Protein AF-A0A3E1NMU1-F1 (afdb_monomer_lite)

Organism: NCBI:txid2291814

Sequence (232 aa):
MNIGEMHVTFRELAQQMGMQTVRAILMEDIDICLNAAIIEKARNVIVENVGPVPYNDKVARQNASISPVNALRTLYTAGTVNGGDITGGGTEVDPYKINIDSDGIMLYTGFQVSYNGKTIYDCRIIEAEDLGQTLRDFCNRAAKDAPIVTIFGDESGINVNIYTGRNNTVKPQLVKYLYIKEPAKVKFDEDREEDWVNCDLPPYLHMEIVMRAVQIYLASIGATSNGADKQS

Foldseek 3Di:
DWLVVLLVLLLVVLVVVPNDCSVVDDQVLLLVLLLVLLQVVLVVLVVVLVPPPVDPDPVSNVVVVVVSCQFLVLQKDKDKDFLVQFDWDLAPVTFTKHWDFCPQFDDWDFKWFALPVPDIATEAEDEPVCLVVQCPDPPRHAAQNYKYWYWDDDPGTIMIGIHHHHPDRRRTRMMMIITGGHWDSADDDPVDPPPGDTTSTDPVCSSVSSSSSSVVVVVVVVVVVVVPPPDD

Radius of gyration: 23.37 Å; chains: 1; bounding box: 70×40×60 Å

Structure (mmCIF, N/CA/C/O backbone):
data_AF-A0A3E1NMU1-F1
#
_entry.id   AF-A0A3E1NMU1-F1
#
loop_
_atom_site.group_PDB
_atom_site.id
_atom_site.type_symbol
_atom_site.label_atom_id
_atom_site.label_alt_id
_atom_site.label_comp_id
_atom_site.label_asym_id
_atom_site.label_entity_id
_atom_site.label_seq_id
_atom_site.pdbx_PDB_ins_code
_atom_site.Cartn_x
_atom_site.Cartn_y
_atom_site.Cartn_z
_atom_site.occupancy
_atom_site.B_iso_or_equiv
_atom_site.auth_seq_id
_atom_site.auth_comp_id
_atom_site.auth_asym_id
_atom_site.auth_atom_id
_atom_site.pdbx_PDB_model_num
ATOM 1 N N . MET A 1 1 ? -0.019 0.817 -20.899 1.00 77.69 1 MET A N 1
ATOM 2 C CA . MET A 1 1 ? 1.084 0.187 -21.643 1.00 77.69 1 MET A CA 1
ATOM 3 C C . MET A 1 1 ? 1.357 -1.157 -21.003 1.00 77.69 1 MET A C 1
ATOM 5 O O . MET A 1 1 ? 1.321 -1.212 -19.775 1.00 77.69 1 MET A O 1
ATOM 9 N N . ASN A 1 2 ? 1.566 -2.204 -21.792 1.00 83.00 2 ASN A N 1
ATOM 10 C CA . ASN A 1 2 ? 2.078 -3.478 -21.279 1.00 83.00 2 ASN A CA 1
ATOM 11 C C . ASN A 1 2 ? 3.603 -3.395 -21.063 1.00 83.00 2 ASN A C 1
ATOM 13 O O . ASN A 1 2 ? 4.230 -2.387 -21.403 1.00 83.00 2 ASN A O 1
ATOM 17 N N . ILE A 1 3 ? 4.200 -4.435 -20.480 1.00 81.75 3 ILE A N 1
ATOM 18 C CA . ILE A 1 3 ? 5.641 -4.435 -20.215 1.00 81.75 3 ILE A CA 1
ATOM 19 C C . ILE A 1 3 ? 6.491 -4.380 -21.501 1.00 81.75 3 ILE A C 1
ATOM 21 O O . ILE A 1 3 ? 7.438 -3.596 -21.580 1.00 81.75 3 ILE A O 1
ATOM 25 N N . GLY A 1 4 ? 6.103 -5.094 -22.561 1.00 80.56 4 GLY A N 1
ATOM 26 C CA . GLY A 1 4 ? 6.810 -5.039 -23.848 1.00 80.56 4 GLY A CA 1
ATOM 27 C C . GLY A 1 4 ? 6.853 -3.626 -24.451 1.00 80.56 4 GLY A C 1
ATOM 28 O O . GLY A 1 4 ? 7.904 -3.150 -24.877 1.00 80.56 4 GLY A O 1
ATOM 29 N N . GLU A 1 5 ? 5.735 -2.901 -24.409 1.00 83.25 5 GLU A N 1
ATOM 30 C CA . GLU A 1 5 ? 5.626 -1.502 -24.837 1.00 83.25 5 GLU A CA 1
ATOM 31 C C . GLU A 1 5 ? 6.503 -0.580 -23.983 1.00 83.25 5 GLU A C 1
ATOM 33 O O . GLU A 1 5 ? 7.120 0.344 -24.516 1.00 83.25 5 GLU A O 1
ATOM 38 N N . MET A 1 6 ? 6.603 -0.830 -22.672 1.00 84.44 6 MET A N 1
ATOM 39 C CA . MET A 1 6 ? 7.480 -0.057 -21.786 1.00 84.44 6 MET A CA 1
ATOM 40 C C . MET A 1 6 ? 8.963 -0.279 -22.118 1.00 84.44 6 MET A C 1
ATOM 42 O O . MET A 1 6 ? 9.720 0.690 -22.112 1.00 84.44 6 MET A O 1
ATOM 46 N N . HIS A 1 7 ? 9.373 -1.497 -22.492 1.00 83.81 7 HIS A N 1
ATOM 47 C CA . HIS A 1 7 ? 10.747 -1.792 -22.928 1.00 83.81 7 HIS A CA 1
ATOM 48 C C . HIS A 1 7 ? 11.090 -1.123 -24.261 1.00 83.81 7 HIS A C 1
ATOM 50 O O . HIS A 1 7 ? 12.173 -0.551 -24.414 1.00 83.81 7 HIS A O 1
ATOM 56 N N . VAL A 1 8 ? 10.164 -1.150 -25.225 1.00 85.88 8 VAL A N 1
ATOM 57 C CA . VAL A 1 8 ? 10.339 -0.449 -26.507 1.00 85.88 8 VAL A CA 1
ATOM 58 C C . VAL A 1 8 ? 10.441 1.058 -26.272 1.00 85.88 8 VAL A C 1
ATOM 60 O O . VAL A 1 8 ? 11.404 1.680 -26.719 1.00 85.88 8 VAL A O 1
ATOM 63 N N . THR A 1 9 ? 9.525 1.626 -25.485 1.00 85.12 9 THR A N 1
ATOM 64 C CA . THR A 1 9 ? 9.510 3.061 -25.159 1.00 85.12 9 THR A CA 1
ATOM 65 C C . THR A 1 9 ? 10.776 3.481 -24.406 1.00 85.12 9 THR A C 1
ATOM 67 O O . THR A 1 9 ? 11.341 4.536 -24.689 1.00 85.12 9 THR A O 1
ATOM 70 N N . PHE A 1 10 ? 11.278 2.649 -23.486 1.00 86.25 10 PHE A N 1
ATOM 71 C CA . PHE A 1 10 ? 12.549 2.885 -22.794 1.00 86.25 10 PHE A CA 1
ATOM 72 C C . PHE A 1 10 ? 13.702 3.022 -23.792 1.00 86.25 10 PHE A C 1
ATOM 74 O O . PHE A 1 10 ? 14.485 3.971 -23.721 1.00 86.25 10 PHE A O 1
ATOM 81 N N . ARG A 1 11 ? 13.784 2.100 -24.758 1.00 84.69 11 ARG A N 1
ATOM 82 C CA . ARG A 1 11 ? 14.821 2.116 -25.795 1.00 84.69 11 ARG A CA 1
ATOM 83 C C . ARG A 1 11 ? 14.675 3.327 -26.727 1.00 84.69 11 ARG A C 1
ATOM 85 O O . ARG A 1 11 ? 15.666 3.968 -27.063 1.00 84.69 11 ARG A O 1
ATOM 92 N N . GLU A 1 12 ? 13.464 3.691 -27.126 1.00 85.94 12 GLU A N 1
ATOM 93 C CA . GLU A 1 12 ? 13.240 4.884 -27.954 1.00 85.94 12 GLU A CA 1
ATOM 94 C C . GLU A 1 12 ? 13.662 6.171 -27.231 1.00 85.94 12 GLU A C 1
ATOM 96 O O . GLU A 1 12 ? 14.386 6.995 -27.796 1.00 85.94 12 GLU A O 1
ATOM 101 N N . LEU A 1 13 ? 13.290 6.317 -25.958 1.00 85.19 13 LEU A N 1
ATOM 102 C CA . LEU A 1 13 ? 13.660 7.475 -25.145 1.00 85.19 13 LEU A CA 1
ATOM 103 C C . LEU A 1 13 ? 15.167 7.537 -24.878 1.00 85.19 13 LEU A C 1
ATOM 105 O O . LEU A 1 13 ? 15.764 8.606 -24.996 1.00 85.19 13 LEU A O 1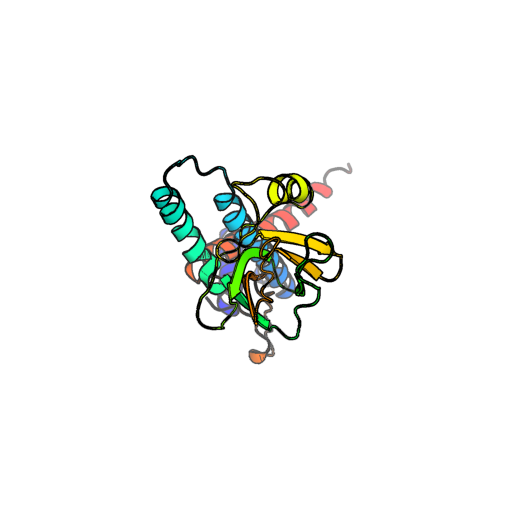
ATOM 109 N N . ALA A 1 14 ? 15.809 6.406 -24.585 1.00 81.75 14 ALA A N 1
ATOM 110 C CA . ALA A 1 14 ? 17.259 6.358 -24.414 1.00 81.75 14 ALA A CA 1
ATOM 111 C C . ALA A 1 14 ? 18.004 6.766 -25.702 1.00 81.75 14 ALA A C 1
ATOM 113 O O . ALA A 1 14 ? 19.003 7.485 -25.630 1.00 81.75 14 ALA A O 1
ATOM 114 N N . GLN A 1 15 ? 17.496 6.387 -26.884 1.00 81.94 15 GLN A N 1
ATOM 115 C CA . GLN A 1 15 ? 18.055 6.832 -28.170 1.00 81.94 15 GLN A CA 1
ATOM 116 C C . GLN A 1 15 ? 17.871 8.338 -28.380 1.00 81.94 15 GLN A C 1
ATOM 118 O O . GLN A 1 15 ? 18.816 9.018 -28.781 1.00 81.94 15 GLN A O 1
ATOM 123 N N . GLN A 1 16 ? 16.688 8.878 -28.071 1.00 81.31 16 GLN A N 1
ATOM 124 C CA . GLN A 1 16 ? 16.426 10.321 -28.153 1.00 81.31 16 GLN A CA 1
ATOM 125 C C . GLN A 1 16 ? 17.317 11.133 -27.202 1.00 81.31 16 GLN A C 1
ATOM 127 O O . GLN A 1 16 ? 17.720 12.245 -27.537 1.00 81.31 16 GLN A O 1
ATOM 132 N N . MET A 1 17 ? 17.673 10.567 -26.047 1.00 77.56 17 MET A N 1
ATOM 133 C CA . MET A 1 17 ? 18.605 11.165 -25.085 1.00 77.56 17 MET A CA 1
ATOM 134 C C . MET A 1 17 ? 20.088 10.962 -25.455 1.00 77.56 17 MET A C 1
ATOM 136 O O . MET A 1 17 ? 20.968 11.329 -24.679 1.00 77.56 17 MET A O 1
ATOM 140 N N . GLY A 1 18 ? 20.385 10.422 -26.643 1.00 69.62 18 GLY A N 1
ATOM 141 C CA . GLY A 1 18 ? 21.738 10.364 -27.203 1.00 69.62 18 GLY A CA 1
ATOM 142 C C . GLY A 1 18 ? 22.563 9.141 -26.801 1.00 69.62 18 GLY A C 1
ATOM 143 O O . GLY A 1 18 ? 23.773 9.120 -27.033 1.00 69.62 18 GLY A O 1
ATOM 144 N N . MET A 1 19 ? 21.947 8.107 -26.223 1.00 77.06 19 MET A N 1
ATOM 145 C CA . MET A 1 19 ? 22.650 6.865 -25.910 1.00 77.06 19 MET A CA 1
ATOM 146 C C . MET A 1 19 ? 22.922 6.060 -27.193 1.00 77.06 19 MET A C 1
ATOM 148 O O . MET A 1 19 ? 22.020 5.809 -27.990 1.00 77.06 19 MET A O 1
ATOM 152 N N . GLN A 1 20 ? 24.176 5.648 -27.412 1.00 60.50 20 GLN A N 1
ATOM 153 C CA . GLN A 1 20 ? 24.599 5.002 -28.667 1.00 60.50 20 GLN A CA 1
ATOM 154 C C . GLN A 1 20 ? 24.384 3.476 -28.684 1.00 60.50 20 GLN A C 1
ATOM 156 O O . GLN A 1 20 ? 24.168 2.898 -29.746 1.00 60.50 20 GLN A O 1
ATOM 161 N N . THR A 1 21 ? 24.393 2.808 -27.525 1.00 71.19 21 THR A N 1
ATOM 162 C CA . THR A 1 21 ? 24.342 1.334 -27.397 1.00 71.19 21 THR A CA 1
ATOM 163 C C . THR A 1 21 ? 23.002 0.812 -26.873 1.00 71.19 21 THR A C 1
ATOM 165 O O . THR A 1 21 ? 22.930 -0.231 -26.232 1.00 71.19 21 THR A O 1
ATOM 168 N N . VAL A 1 22 ? 21.902 1.501 -27.177 1.00 66.75 22 VAL A N 1
ATOM 169 C CA . VAL A 1 22 ? 20.581 1.207 -26.589 1.00 66.75 22 VAL A CA 1
ATOM 170 C C . VAL A 1 22 ? 20.035 -0.178 -26.948 1.00 66.75 22 VAL A C 1
ATOM 172 O O . VAL A 1 22 ? 19.303 -0.788 -26.173 1.00 66.75 22 VAL A O 1
ATOM 175 N N . ARG A 1 23 ? 20.403 -0.708 -28.120 1.00 66.38 23 ARG A N 1
ATOM 176 C CA . ARG A 1 23 ? 20.021 -2.070 -28.536 1.00 66.38 23 ARG A CA 1
ATOM 177 C C . ARG A 1 23 ? 20.796 -3.171 -27.808 1.00 66.38 23 ARG A C 1
ATOM 179 O O . ARG A 1 23 ? 20.373 -4.316 -27.873 1.00 66.38 23 ARG A O 1
ATOM 186 N N . ALA A 1 24 ? 21.908 -2.835 -27.155 1.00 71.44 24 ALA A N 1
ATOM 187 C CA . ALA A 1 24 ? 22.731 -3.779 -26.403 1.00 71.44 24 ALA A CA 1
ATOM 188 C C . ALA A 1 24 ? 22.364 -3.834 -24.910 1.00 71.44 24 ALA A C 1
ATOM 190 O O . ALA A 1 24 ? 22.973 -4.603 -24.174 1.00 71.44 24 ALA A O 1
ATOM 191 N N . ILE A 1 25 ? 21.39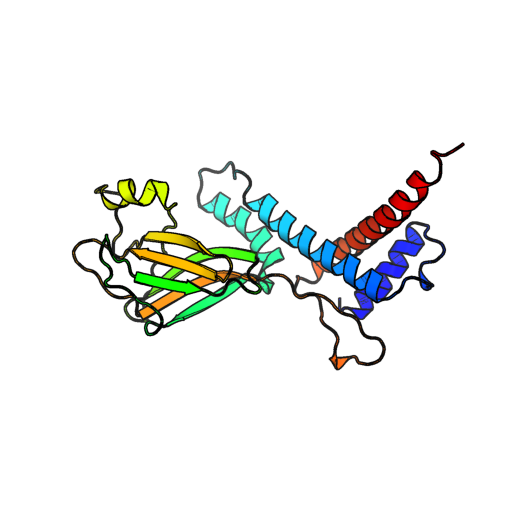7 -3.024 -24.458 1.00 77.00 25 ILE A N 1
ATOM 192 C CA . ILE A 1 25 ? 20.932 -3.046 -23.069 1.00 77.00 25 ILE A CA 1
ATOM 193 C C . ILE A 1 25 ? 20.189 -4.360 -22.827 1.00 77.00 25 ILE A C 1
ATOM 195 O O . ILE A 1 25 ? 19.214 -4.669 -23.529 1.00 77.00 25 ILE A O 1
ATOM 199 N N . LEU A 1 26 ? 20.660 -5.107 -21.828 1.00 82.81 26 LEU A N 1
ATOM 200 C CA . LEU A 1 26 ? 20.040 -6.345 -21.384 1.00 82.81 26 LEU A CA 1
ATOM 201 C C . LEU A 1 26 ? 18.646 -6.045 -20.829 1.00 82.81 26 LEU A C 1
ATOM 203 O O . LEU A 1 26 ? 18.403 -5.012 -20.211 1.00 82.81 26 LEU A O 1
ATOM 207 N N . MET A 1 27 ? 17.701 -6.944 -21.070 1.00 80.88 27 MET A N 1
ATOM 208 C CA . MET A 1 27 ? 16.313 -6.737 -20.649 1.00 80.88 27 MET A CA 1
ATOM 209 C C . MET A 1 27 ? 16.166 -6.718 -19.130 1.00 80.88 27 MET A C 1
ATOM 211 O O . MET A 1 27 ? 15.401 -5.916 -18.607 1.00 80.88 27 MET A O 1
ATOM 215 N N . GLU A 1 28 ? 16.964 -7.531 -18.440 1.00 80.62 28 GLU A N 1
ATOM 216 C CA . GLU A 1 28 ? 17.049 -7.549 -16.979 1.00 80.62 28 GLU A CA 1
ATOM 217 C C . GLU A 1 28 ? 17.485 -6.192 -16.404 1.00 80.62 28 GLU A C 1
ATOM 219 O O . GLU A 1 28 ? 16.943 -5.749 -15.393 1.00 80.62 28 GLU A O 1
ATOM 224 N N . ASP A 1 29 ? 18.388 -5.474 -17.082 1.00 83.06 29 ASP A N 1
ATOM 225 C CA . ASP A 1 29 ? 18.812 -4.135 -16.659 1.00 83.06 29 ASP A CA 1
ATOM 226 C C . ASP A 1 29 ? 17.668 -3.118 -16.792 1.00 83.06 29 ASP A C 1
ATOM 228 O O . ASP A 1 29 ? 17.512 -2.228 -15.949 1.00 83.06 29 ASP A O 1
ATOM 232 N N . ILE A 1 30 ? 16.840 -3.258 -17.835 1.00 83.25 30 ILE A N 1
ATOM 233 C CA . ILE A 1 30 ? 15.645 -2.426 -18.039 1.00 83.25 30 ILE A CA 1
ATOM 234 C C . ILE A 1 30 ? 14.613 -2.723 -16.945 1.00 83.25 30 ILE A C 1
ATOM 236 O O . ILE A 1 30 ? 14.110 -1.781 -16.329 1.00 83.25 30 ILE A O 1
ATOM 240 N N . ASP A 1 31 ? 14.357 -4.000 -16.646 1.00 84.44 31 ASP A N 1
ATOM 241 C CA . ASP A 1 31 ? 13.449 -4.428 -15.574 1.00 84.44 31 ASP A CA 1
ATOM 242 C C . ASP A 1 31 ? 13.879 -3.861 -14.214 1.00 84.44 31 ASP A C 1
ATOM 244 O O . ASP A 1 31 ? 13.054 -3.331 -13.466 1.00 84.44 31 ASP A O 1
ATOM 248 N N . ILE A 1 32 ? 15.175 -3.909 -13.886 1.00 85.94 32 ILE A N 1
ATOM 249 C CA . ILE A 1 32 ? 15.713 -3.341 -12.639 1.00 85.94 32 ILE A CA 1
ATOM 250 C C . ILE A 1 32 ? 15.444 -1.832 -12.567 1.00 85.94 32 ILE A C 1
ATOM 252 O O . ILE A 1 32 ? 14.957 -1.339 -11.543 1.00 85.94 32 ILE A O 1
ATOM 256 N N . CYS A 1 33 ? 15.716 -1.091 -13.647 1.00 85.69 33 CYS A N 1
ATOM 257 C CA . CYS A 1 33 ? 15.495 0.357 -13.683 1.00 85.69 33 CYS A CA 1
ATOM 258 C C . CYS A 1 33 ? 14.008 0.719 -13.595 1.00 85.69 33 CYS A C 1
ATOM 260 O O . CYS A 1 33 ? 13.646 1.670 -12.897 1.00 85.69 33 CYS A O 1
ATOM 262 N N . LEU A 1 34 ? 13.143 -0.040 -14.273 1.00 86.56 34 LEU A N 1
ATOM 263 C CA . LEU A 1 34 ? 11.694 0.133 -14.207 1.00 86.56 34 LEU A CA 1
ATOM 264 C C . LEU A 1 34 ? 11.174 -0.143 -12.796 1.00 86.56 34 LEU A C 1
ATOM 266 O O . LEU A 1 34 ? 10.442 0.681 -12.254 1.00 86.56 34 LEU A O 1
ATOM 270 N N . ASN A 1 35 ? 11.603 -1.235 -12.164 1.00 87.19 35 ASN A N 1
ATOM 271 C CA . ASN A 1 35 ? 11.222 -1.567 -10.792 1.00 87.19 35 ASN A CA 1
ATOM 272 C C . ASN A 1 35 ? 11.646 -0.480 -9.795 1.00 87.19 35 ASN A C 1
ATOM 274 O O . ASN A 1 35 ? 10.846 -0.065 -8.954 1.00 87.19 35 ASN A O 1
ATOM 278 N N . ALA A 1 36 ? 12.866 0.049 -9.928 1.00 85.75 36 ALA A N 1
ATOM 279 C CA . ALA A 1 36 ? 13.329 1.169 -9.113 1.00 85.75 36 ALA A CA 1
ATOM 280 C C . ALA A 1 36 ? 12.471 2.431 -9.327 1.00 85.75 36 ALA A C 1
ATOM 282 O O . ALA A 1 36 ? 12.027 3.047 -8.355 1.00 85.75 36 ALA A O 1
ATOM 283 N N . ALA A 1 37 ? 12.179 2.782 -10.584 1.00 85.50 37 ALA A N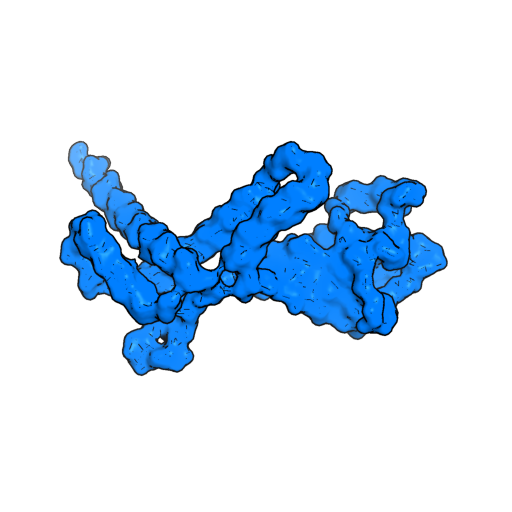 1
ATOM 284 C CA . ALA A 1 37 ? 11.362 3.945 -10.928 1.00 85.50 37 ALA A CA 1
ATOM 285 C C . ALA A 1 37 ? 9.908 3.820 -10.439 1.00 85.50 37 ALA A C 1
ATOM 287 O O . ALA A 1 37 ? 9.327 4.801 -9.972 1.00 85.50 37 ALA A O 1
ATOM 288 N N . ILE A 1 38 ? 9.322 2.622 -10.513 1.00 85.69 38 ILE A N 1
ATOM 289 C CA . ILE A 1 38 ? 7.969 2.323 -10.024 1.00 85.69 38 ILE A CA 1
ATOM 290 C C . ILE A 1 38 ? 7.891 2.543 -8.512 1.00 85.69 38 ILE A C 1
ATOM 292 O O . ILE A 1 38 ? 6.992 3.242 -8.038 1.00 85.69 38 ILE A O 1
ATOM 296 N N . ILE A 1 39 ? 8.849 1.994 -7.757 1.00 85.00 39 ILE A N 1
ATOM 297 C CA . ILE A 1 39 ? 8.900 2.149 -6.297 1.00 85.00 39 ILE A CA 1
ATOM 298 C C . ILE A 1 39 ? 9.118 3.618 -5.923 1.00 85.00 39 ILE A C 1
ATOM 300 O O . ILE A 1 39 ? 8.427 4.134 -5.043 1.00 85.00 39 ILE A O 1
ATOM 304 N N . GLU A 1 40 ? 10.043 4.313 -6.592 1.00 84.38 40 GLU A N 1
ATOM 305 C CA . GLU A 1 40 ? 10.306 5.733 -6.343 1.00 84.38 40 GLU A CA 1
ATOM 306 C C . GLU A 1 40 ? 9.058 6.582 -6.616 1.00 84.38 40 GLU A C 1
ATOM 308 O O . GLU A 1 40 ? 8.672 7.406 -5.785 1.00 84.38 40 GLU A O 1
ATOM 313 N N . LYS A 1 41 ? 8.367 6.343 -7.737 1.00 83.88 41 LYS A N 1
ATOM 314 C CA . LYS A 1 41 ? 7.144 7.075 -8.080 1.00 83.88 41 LYS A CA 1
ATOM 315 C C . LYS A 1 41 ? 6.030 6.813 -7.070 1.00 83.88 41 LYS A C 1
ATOM 317 O O . LYS A 1 41 ? 5.390 7.769 -6.635 1.00 83.88 41 LYS A O 1
ATOM 322 N N . ALA A 1 42 ? 5.830 5.561 -6.654 1.00 80.00 42 ALA A N 1
ATOM 323 C CA . ALA A 1 42 ? 4.857 5.218 -5.619 1.00 80.00 42 ALA A CA 1
ATOM 324 C C . ALA A 1 42 ? 5.177 5.918 -4.284 1.00 80.00 42 ALA A C 1
ATOM 326 O O . ALA A 1 42 ? 4.284 6.496 -3.664 1.00 80.00 42 ALA A O 1
ATOM 327 N N . ARG A 1 43 ? 6.455 5.950 -3.873 1.00 80.88 43 ARG A N 1
ATOM 328 C CA . ARG A 1 43 ? 6.898 6.662 -2.660 1.00 80.88 43 ARG A CA 1
ATOM 329 C C . ARG A 1 43 ? 6.684 8.167 -2.764 1.00 80.88 43 ARG A C 1
ATOM 331 O O . ARG A 1 43 ? 6.177 8.756 -1.816 1.00 80.88 43 ARG A O 1
ATOM 338 N N . ASN A 1 44 ? 7.028 8.778 -3.895 1.00 80.94 44 ASN A N 1
ATOM 339 C CA . ASN A 1 44 ? 6.867 10.218 -4.098 1.00 80.94 44 ASN A CA 1
ATOM 340 C C . ASN A 1 44 ? 5.397 10.624 -4.029 1.00 80.94 44 ASN A C 1
ATOM 342 O O . ASN A 1 44 ? 5.068 11.568 -3.316 1.00 80.94 44 ASN A O 1
ATOM 346 N N . VAL A 1 45 ? 4.507 9.851 -4.666 1.00 77.00 45 VAL A N 1
ATOM 347 C CA . VAL A 1 45 ? 3.065 10.068 -4.524 1.00 77.00 45 VAL A CA 1
ATOM 348 C C . VAL A 1 45 ? 2.668 9.964 -3.052 1.00 77.00 45 VAL A C 1
ATOM 350 O O . VAL A 1 45 ? 1.959 10.830 -2.574 1.00 77.00 45 VAL A O 1
ATOM 353 N N . ILE A 1 46 ? 3.146 8.991 -2.274 1.00 74.19 46 ILE A N 1
ATOM 354 C CA . ILE A 1 46 ? 2.820 8.931 -0.835 1.00 74.19 46 ILE A CA 1
ATOM 355 C C . ILE A 1 46 ? 3.329 10.175 -0.079 1.00 74.19 46 ILE A C 1
ATOM 357 O O . ILE A 1 46 ? 2.562 10.798 0.654 1.00 74.19 46 ILE A O 1
ATOM 361 N N . VAL A 1 47 ? 4.589 10.572 -0.271 1.00 72.94 47 VAL A N 1
ATOM 362 C CA . VAL A 1 47 ? 5.220 11.695 0.451 1.00 72.94 47 VAL A CA 1
ATOM 363 C C . VAL A 1 47 ? 4.549 13.033 0.146 1.00 72.94 47 VAL A C 1
ATOM 365 O O . VAL A 1 47 ? 4.286 13.803 1.070 1.00 72.94 47 VAL A O 1
ATOM 368 N N . GLU A 1 48 ? 4.209 13.292 -1.118 1.00 67.62 48 GLU A N 1
ATOM 369 C CA . GLU A 1 48 ? 3.491 14.506 -1.532 1.00 67.62 48 GLU A CA 1
ATOM 370 C C . GLU A 1 48 ? 2.152 14.676 -0.794 1.00 67.62 48 GLU A C 1
ATOM 372 O O . GLU A 1 48 ? 1.672 15.797 -0.631 1.00 67.62 48 GLU A O 1
ATOM 377 N N . ASN A 1 49 ? 1.579 13.582 -0.283 1.00 59.31 49 ASN A N 1
ATOM 378 C CA . ASN A 1 49 ? 0.285 13.579 0.399 1.00 59.31 49 ASN A CA 1
ATOM 379 C C . ASN A 1 49 ? 0.351 13.558 1.921 1.00 59.31 49 ASN A C 1
ATOM 381 O O . ASN A 1 49 ? -0.616 13.955 2.570 1.00 59.31 49 ASN A O 1
ATOM 385 N N . VAL A 1 50 ? 1.468 13.111 2.494 1.00 58.09 50 VAL A N 1
ATOM 386 C CA . VAL A 1 50 ? 1.721 13.192 3.943 1.00 58.09 50 VAL A CA 1
ATOM 387 C C . VAL A 1 50 ? 2.256 14.580 4.332 1.00 58.09 50 VAL A C 1
ATOM 389 O O . VAL A 1 50 ? 2.304 14.922 5.513 1.00 58.09 50 VAL A O 1
ATOM 392 N N . GLY A 1 51 ? 2.613 15.418 3.350 1.00 56.19 51 GLY A N 1
ATOM 393 C CA . GLY A 1 51 ? 2.954 16.820 3.575 1.00 56.19 51 GLY A CA 1
ATOM 394 C C . GLY A 1 51 ? 1.855 17.573 4.346 1.00 56.19 51 GLY A C 1
ATOM 395 O O . GLY A 1 51 ? 0.673 17.237 4.229 1.00 56.19 51 GLY A O 1
ATOM 396 N N . PRO A 1 52 ? 2.209 18.594 5.151 1.00 51.22 52 PRO A N 1
ATOM 397 C CA . PRO A 1 52 ? 1.247 19.329 5.962 1.00 51.22 52 PRO A CA 1
ATOM 398 C C . PRO A 1 52 ? 0.225 20.010 5.052 1.00 51.22 52 PRO A C 1
ATOM 400 O O . PRO A 1 52 ? 0.503 21.049 4.458 1.00 51.22 52 PRO A O 1
ATOM 403 N N . VAL A 1 53 ? -0.965 19.420 4.929 1.00 54.47 53 VAL A N 1
ATOM 404 C CA . VAL A 1 53 ? -2.075 20.025 4.194 1.00 54.47 53 VAL A CA 1
ATOM 405 C C . VAL A 1 53 ? -2.490 21.277 4.975 1.00 54.47 53 VAL A C 1
ATOM 407 O O . VAL A 1 53 ? -2.995 21.142 6.092 1.00 54.47 53 VAL A O 1
ATOM 410 N N . PRO A 1 54 ? -2.315 22.497 4.436 1.00 52.69 54 PRO A N 1
ATOM 411 C CA . PRO A 1 54 ? -2.534 23.746 5.175 1.00 52.69 54 PRO A CA 1
ATOM 412 C C . PRO A 1 54 ? -4.024 24.068 5.399 1.00 52.69 54 PRO A C 1
ATOM 414 O O . PRO A 1 54 ? -4.384 25.190 5.751 1.00 52.69 54 PRO A O 1
ATOM 417 N N . TYR A 1 55 ? -4.917 23.101 5.179 1.00 53.56 55 TYR A N 1
ATOM 418 C CA . TYR A 1 55 ? -6.356 23.305 5.199 1.00 53.56 55 TYR A CA 1
ATOM 419 C C . TYR A 1 55 ? -6.971 22.746 6.484 1.00 53.56 55 TYR A C 1
ATOM 421 O O . TYR A 1 55 ? -7.069 21.535 6.683 1.00 53.56 55 TYR A O 1
ATOM 429 N N . ASN A 1 56 ? -7.470 23.650 7.332 1.00 53.09 56 ASN A N 1
ATOM 430 C CA . ASN A 1 56 ? -8.292 23.300 8.496 1.00 53.09 56 ASN A CA 1
ATOM 431 C C . ASN A 1 56 ? -9.618 22.624 8.091 1.00 53.09 56 ASN A C 1
ATOM 433 O O . ASN A 1 56 ? -10.188 21.855 8.867 1.00 53.09 56 ASN A O 1
ATOM 437 N N . ASP A 1 57 ? -10.092 22.862 6.865 1.00 54.53 57 ASP A N 1
ATOM 438 C CA . ASP A 1 57 ? -11.340 22.304 6.352 1.00 54.53 57 ASP A CA 1
ATOM 439 C C . ASP A 1 57 ? -11.185 20.823 5.955 1.00 54.53 57 ASP A C 1
ATOM 441 O O . ASP A 1 57 ? -10.278 20.419 5.220 1.00 54.53 57 ASP A O 1
ATOM 445 N N . LYS A 1 58 ? -12.098 19.996 6.468 1.00 56.38 58 LYS A N 1
ATOM 446 C CA . LYS A 1 58 ? -12.179 18.561 6.187 1.00 56.38 58 LYS A CA 1
ATOM 447 C C . LYS A 1 58 ? -12.483 18.301 4.710 1.00 56.38 58 LYS A C 1
ATOM 449 O O . LYS A 1 58 ? -11.919 17.366 4.152 1.00 56.38 58 LYS A O 1
ATOM 454 N N . VAL A 1 59 ? -13.304 19.134 4.067 1.00 54.69 59 VAL A N 1
ATOM 455 C CA . VAL A 1 59 ? -13.673 18.967 2.650 1.00 54.69 59 VAL A CA 1
ATOM 456 C C . VAL A 1 59 ? -12.493 19.298 1.737 1.00 54.69 59 VAL A C 1
ATOM 458 O O . VAL A 1 59 ? -12.217 18.565 0.791 1.00 54.69 59 VAL A O 1
ATOM 461 N N . ALA A 1 60 ? -11.734 20.351 2.052 1.00 54.78 60 ALA A N 1
ATOM 462 C CA . ALA A 1 60 ? -10.534 20.717 1.300 1.00 54.78 60 ALA A CA 1
ATOM 463 C C . ALA A 1 60 ? -9.435 19.644 1.404 1.00 54.78 60 ALA A C 1
ATOM 465 O O . ALA A 1 60 ? -8.829 19.286 0.394 1.00 54.78 60 ALA A O 1
ATOM 466 N N . ARG A 1 61 ? -9.235 19.059 2.595 1.00 59.50 61 ARG A N 1
ATOM 467 C CA . ARG A 1 61 ? -8.348 17.895 2.776 1.00 59.50 61 ARG A CA 1
ATOM 468 C C . ARG A 1 61 ? -8.831 16.668 2.004 1.00 59.50 61 ARG A C 1
ATOM 470 O O . ARG A 1 61 ? -8.030 16.009 1.350 1.00 59.50 61 ARG A O 1
ATOM 477 N N . GLN A 1 62 ? -10.135 16.392 2.029 1.00 56.72 62 GLN A N 1
ATOM 478 C CA . GLN A 1 62 ? -10.723 15.276 1.285 1.00 56.72 62 GLN A CA 1
ATOM 479 C C . GLN A 1 62 ? -10.580 15.454 -0.233 1.00 56.72 62 GLN A C 1
ATOM 481 O O . GLN A 1 62 ? -10.215 14.502 -0.913 1.00 56.72 62 GLN A O 1
ATOM 486 N N . ASN A 1 63 ? -10.756 16.664 -0.767 1.00 51.88 63 ASN A N 1
ATOM 487 C CA . ASN A 1 63 ? -10.554 16.930 -2.193 1.00 51.88 63 ASN A CA 1
ATOM 488 C C . ASN A 1 63 ? -9.077 16.840 -2.611 1.00 51.88 63 ASN A C 1
ATOM 490 O O . ASN A 1 63 ? -8.785 16.290 -3.672 1.00 51.88 63 ASN A O 1
ATOM 494 N N . ALA A 1 64 ? -8.142 17.305 -1.774 1.00 52.38 64 ALA A N 1
ATOM 495 C CA . ALA A 1 64 ? -6.707 17.115 -2.007 1.00 52.38 64 ALA A CA 1
ATOM 496 C C . ALA A 1 64 ? -6.322 15.622 -2.013 1.00 52.38 64 ALA A C 1
ATOM 498 O O . ALA A 1 64 ? -5.501 15.198 -2.822 1.00 52.38 64 ALA A O 1
ATOM 499 N N . SER A 1 65 ? -6.996 14.802 -1.198 1.00 57.03 65 SER A N 1
ATOM 500 C CA . SER A 1 65 ? -6.802 13.347 -1.162 1.00 57.03 65 SER A CA 1
ATOM 501 C C . SER A 1 65 ? -7.404 12.569 -2.346 1.00 57.03 65 SER A C 1
ATOM 503 O O . SER A 1 65 ? -7.226 11.356 -2.406 1.00 57.03 65 SER A O 1
ATOM 505 N N . ILE A 1 66 ? -8.061 13.216 -3.325 1.00 56.16 66 ILE A N 1
ATOM 506 C CA . ILE A 1 66 ? -8.610 12.539 -4.525 1.00 56.16 66 ILE A CA 1
ATOM 507 C C . ILE A 1 66 ? -7.541 12.303 -5.609 1.00 56.16 66 ILE A C 1
ATOM 509 O O . ILE A 1 66 ? -7.546 11.261 -6.264 1.00 56.16 66 ILE A O 1
ATOM 513 N N . SER A 1 67 ? -6.599 13.234 -5.796 1.00 56.25 67 SER A N 1
ATOM 514 C CA . SER A 1 67 ? -5.483 13.080 -6.755 1.00 56.25 67 SER A CA 1
ATOM 515 C C . SER A 1 67 ? -4.620 11.816 -6.501 1.00 56.25 67 SER A C 1
ATOM 517 O O . SER A 1 67 ? -4.362 11.053 -7.435 1.00 56.25 67 SER A O 1
ATOM 519 N N . PRO A 1 68 ? -4.271 11.491 -5.243 1.00 56.75 68 PRO A N 1
ATOM 520 C CA . PRO A 1 68 ? -3.530 10.282 -4.862 1.00 56.75 68 PRO A CA 1
ATOM 521 C C . PRO A 1 68 ? -4.351 9.012 -5.004 1.00 56.75 68 PRO A C 1
ATOM 523 O O . PRO A 1 68 ? -3.820 7.979 -5.404 1.00 56.75 68 PRO A O 1
ATOM 526 N N . VAL A 1 69 ? -5.654 9.090 -4.710 1.00 60.72 69 VAL A N 1
ATOM 527 C CA . VAL A 1 69 ? -6.577 7.971 -4.915 1.00 60.72 69 VAL A CA 1
ATOM 528 C C . VAL A 1 69 ? -6.602 7.587 -6.388 1.00 60.72 69 VAL A C 1
ATOM 530 O O . VAL A 1 69 ? -6.624 6.404 -6.681 1.00 60.72 69 VAL A O 1
ATOM 533 N N . ASN A 1 70 ? -6.499 8.528 -7.327 1.00 61.00 70 ASN A N 1
ATOM 534 C CA . ASN A 1 70 ? -6.410 8.175 -8.746 1.00 61.00 70 ASN A CA 1
ATOM 535 C C . ASN A 1 70 ? -5.078 7.508 -9.127 1.00 61.00 70 ASN A C 1
ATOM 537 O O . ASN A 1 70 ? -5.094 6.578 -9.933 1.00 61.00 70 ASN A O 1
ATOM 541 N N . ALA A 1 71 ? -3.959 7.936 -8.530 1.00 62.50 71 ALA A N 1
ATOM 542 C CA . ALA A 1 71 ? -2.617 7.415 -8.819 1.00 62.50 71 ALA A CA 1
ATOM 543 C C . ALA A 1 71 ? -2.321 6.061 -8.168 1.00 62.50 71 ALA A C 1
ATOM 545 O O . ALA A 1 71 ? -1.635 5.234 -8.762 1.00 62.50 71 ALA A O 1
ATOM 546 N N . LEU A 1 72 ? -2.859 5.821 -6.972 1.00 72.06 72 LEU A N 1
ATOM 547 C CA . LEU A 1 72 ? -2.657 4.593 -6.202 1.00 72.06 72 LEU A CA 1
ATOM 548 C C . LEU A 1 72 ? -3.914 3.718 -6.152 1.00 72.06 72 LEU A C 1
ATOM 550 O O . LEU A 1 72 ? -3.921 2.720 -5.441 1.00 72.06 72 LEU A O 1
ATOM 554 N N . ARG A 1 73 ? -4.975 4.041 -6.908 1.00 70.25 73 ARG A N 1
ATOM 555 C CA . ARG A 1 73 ? -6.254 3.298 -6.912 1.00 70.25 73 ARG A CA 1
ATOM 556 C C . ARG A 1 73 ? -6.077 1.799 -7.112 1.00 70.25 73 ARG A C 1
ATOM 558 O O . ARG A 1 73 ? -6.836 1.020 -6.553 1.00 70.25 73 ARG A O 1
ATOM 565 N N . THR A 1 74 ? -5.135 1.407 -7.957 1.00 74.25 74 THR A N 1
ATOM 566 C CA . THR A 1 74 ? -4.873 0.002 -8.282 1.00 74.25 74 THR A CA 1
ATOM 567 C C . THR A 1 74 ? -4.120 -0.728 -7.170 1.00 74.25 74 THR A C 1
ATOM 569 O O . THR A 1 74 ? -4.220 -1.945 -7.069 1.00 74.25 74 THR A O 1
ATOM 572 N N . LEU A 1 75 ? -3.418 0.014 -6.311 1.00 76.62 75 LEU A N 1
ATOM 573 C CA . LEU A 1 75 ? -2.660 -0.496 -5.168 1.00 76.62 75 LEU A CA 1
ATOM 574 C C . LEU A 1 75 ? -3.426 -0.360 -3.846 1.00 76.62 75 LEU A C 1
ATOM 576 O O . LEU A 1 75 ? -3.082 -1.020 -2.868 1.00 76.62 75 LEU A O 1
ATOM 580 N N . TYR A 1 76 ? -4.454 0.493 -3.808 1.00 77.69 76 TYR A N 1
ATOM 581 C CA . TYR A 1 76 ? -5.310 0.693 -2.648 1.00 77.69 76 TYR A CA 1
ATOM 582 C C . TYR A 1 76 ? -6.287 -0.469 -2.513 1.00 77.69 76 TYR A C 1
ATOM 584 O O . TYR A 1 76 ? -7.261 -0.590 -3.259 1.00 77.69 76 TYR A O 1
ATOM 592 N N . THR A 1 77 ? -6.023 -1.328 -1.539 1.00 77.06 77 THR A N 1
ATOM 593 C CA . THR A 1 77 ? -6.811 -2.529 -1.292 1.00 77.06 77 THR A CA 1
ATOM 594 C C . THR A 1 77 ? -7.163 -2.640 0.189 1.00 77.06 77 THR A C 1
ATOM 596 O O . THR A 1 77 ? -6.718 -1.860 1.037 1.00 77.06 77 THR A O 1
ATOM 599 N N . ALA A 1 78 ? -8.038 -3.587 0.501 1.00 79.19 78 ALA A N 1
ATOM 600 C CA . ALA A 1 78 ? -8.445 -3.864 1.861 1.00 79.19 78 ALA A CA 1
ATOM 601 C C . ALA A 1 78 ? -8.282 -5.345 2.167 1.00 79.19 78 ALA A C 1
ATOM 603 O O . ALA A 1 78 ? -8.745 -6.197 1.410 1.00 79.19 78 ALA A O 1
ATOM 604 N N . GLY A 1 79 ? -7.685 -5.631 3.316 1.00 78.38 79 GLY A N 1
ATOM 605 C CA . GLY A 1 79 ? -7.640 -6.965 3.885 1.00 78.38 79 GLY A CA 1
ATOM 606 C C . GLY A 1 79 ? -8.667 -7.100 5.000 1.00 78.38 79 GLY A C 1
ATOM 607 O O . GLY A 1 79 ? -9.095 -6.115 5.610 1.00 78.38 79 GLY A O 1
ATOM 608 N N . THR A 1 80 ? -9.093 -8.332 5.259 1.00 80.69 80 THR A N 1
ATOM 609 C CA . THR A 1 80 ? -10.051 -8.647 6.321 1.00 80.69 80 THR A CA 1
ATOM 610 C C . THR A 1 80 ? -9.503 -9.754 7.203 1.00 80.69 80 THR A C 1
ATOM 612 O O . THR A 1 80 ? -9.169 -10.824 6.703 1.00 80.69 80 THR A O 1
ATOM 615 N N . VAL A 1 81 ? -9.466 -9.507 8.508 1.00 79.31 81 VAL A N 1
ATOM 616 C CA . VAL A 1 81 ? -9.173 -10.501 9.542 1.00 79.31 81 VAL A CA 1
ATOM 617 C C . VAL A 1 81 ? -10.490 -10.918 10.183 1.00 79.31 81 VAL A C 1
ATOM 619 O O . VAL A 1 81 ? -11.274 -10.070 10.623 1.00 79.31 81 VAL A O 1
ATOM 622 N N . ASN A 1 82 ? -10.747 -12.223 10.226 1.00 79.88 82 ASN A N 1
ATOM 623 C CA . ASN A 1 82 ? -11.957 -12.773 10.827 1.00 79.88 82 ASN A CA 1
ATOM 624 C C . ASN A 1 82 ? -11.786 -12.946 12.340 1.00 79.88 82 ASN A C 1
ATOM 626 O O . ASN A 1 82 ? -10.684 -13.110 12.853 1.00 79.88 82 ASN A O 1
ATOM 630 N N . GLY A 1 83 ? -12.902 -12.980 13.069 1.00 67.69 83 GLY A N 1
ATOM 631 C CA . GLY A 1 83 ? -12.928 -13.057 14.533 1.00 67.69 83 GLY A CA 1
ATOM 632 C C . GLY A 1 83 ? -12.277 -14.300 15.149 1.00 67.69 83 GLY A C 1
ATOM 633 O O . GLY A 1 83 ? -12.073 -14.323 16.364 1.00 67.69 83 GLY A O 1
ATOM 634 N N . GLY A 1 84 ? -11.955 -15.318 14.343 1.00 68.62 84 GLY A N 1
ATOM 635 C CA . GLY A 1 84 ? -11.178 -16.487 14.764 1.00 68.62 84 GLY A CA 1
ATOM 636 C C . GLY A 1 84 ? -9.713 -16.155 15.054 1.00 68.62 84 GLY A C 1
ATOM 637 O O . GLY A 1 84 ? -9.174 -16.642 16.042 1.00 68.62 84 GLY A O 1
ATOM 638 N N . ASP A 1 85 ? -9.126 -15.249 14.273 1.00 73.88 85 ASP A N 1
ATOM 639 C CA . ASP A 1 85 ? -7.707 -14.871 14.360 1.00 73.88 85 ASP A CA 1
ATOM 640 C C . ASP A 1 85 ? -7.471 -13.710 15.342 1.00 73.88 85 ASP A C 1
ATOM 642 O O . ASP A 1 85 ? -6.340 -13.335 15.643 1.00 73.88 85 ASP A O 1
ATOM 646 N N . ILE A 1 86 ? -8.558 -13.142 15.877 1.00 78.25 86 ILE A N 1
ATOM 647 C CA . ILE A 1 86 ? -8.516 -12.107 16.908 1.00 78.25 86 ILE A CA 1
ATOM 648 C C . ILE A 1 86 ? -8.345 -12.782 18.266 1.00 78.25 86 ILE A C 1
ATOM 650 O O . ILE A 1 86 ? -9.256 -13.453 18.769 1.00 78.25 86 ILE A O 1
ATOM 654 N N . THR A 1 87 ? -7.190 -12.567 18.880 1.00 75.56 87 THR A N 1
ATOM 655 C CA . THR A 1 87 ? -6.842 -13.102 20.202 1.00 75.56 87 THR A CA 1
ATOM 656 C C . THR A 1 87 ? -6.953 -12.014 21.277 1.00 75.56 87 THR A C 1
ATOM 658 O O . THR A 1 87 ? -7.157 -10.847 20.954 1.00 75.56 87 THR A O 1
ATOM 661 N N . GLY A 1 88 ? -6.887 -12.376 22.561 1.00 72.56 88 GLY A N 1
ATOM 662 C CA . GLY A 1 88 ? -6.929 -11.427 23.687 1.00 72.56 88 GLY A CA 1
ATOM 663 C C . GLY A 1 88 ? -8.311 -11.203 24.321 1.00 72.56 88 GLY A C 1
ATOM 664 O O . GLY A 1 88 ? -9.359 -11.482 23.731 1.00 72.56 88 GLY A O 1
ATOM 665 N N . GLY A 1 89 ? -8.299 -10.728 25.569 1.00 69.00 89 GLY A N 1
ATOM 666 C CA . GLY A 1 89 ? -9.474 -10.557 26.431 1.00 69.00 89 GLY A CA 1
ATOM 667 C C . GLY A 1 89 ? -10.223 -9.228 26.276 1.00 69.00 89 GLY A C 1
ATOM 668 O O . GLY A 1 89 ? -11.275 -9.048 26.891 1.00 69.00 89 GLY A O 1
ATOM 669 N N . GLY A 1 90 ? -9.703 -8.296 25.472 1.00 66.81 90 GLY A N 1
ATOM 670 C CA . GLY A 1 90 ? -10.294 -6.974 25.239 1.00 66.81 90 GLY A CA 1
ATOM 671 C C . GLY A 1 90 ? -10.123 -5.977 26.389 1.00 66.81 90 GLY A C 1
ATOM 672 O O . GLY A 1 90 ? -10.737 -4.915 26.365 1.00 66.81 90 GLY A O 1
ATOM 673 N N . THR A 1 91 ? -9.318 -6.300 27.400 1.00 69.75 91 THR A N 1
ATOM 674 C CA . THR A 1 91 ? -9.081 -5.431 28.563 1.00 69.75 91 THR A CA 1
ATOM 675 C C . THR A 1 91 ? -7.983 -4.400 28.281 1.00 69.75 91 THR A C 1
ATOM 677 O O . THR A 1 91 ? -7.253 -4.505 27.302 1.00 69.75 91 THR A O 1
ATOM 680 N N . GLU A 1 92 ? -7.831 -3.398 29.153 1.00 66.62 92 GLU A N 1
ATOM 681 C CA . GLU A 1 92 ? -6.746 -2.401 29.056 1.00 66.62 92 GLU A CA 1
ATOM 682 C C . GLU A 1 92 ? -5.349 -3.050 29.090 1.00 66.62 92 GLU A C 1
ATOM 684 O O . GLU A 1 92 ? -4.429 -2.570 28.434 1.00 66.62 92 GLU A O 1
ATOM 689 N N . VAL A 1 93 ? -5.210 -4.159 29.824 1.00 70.88 93 VAL A N 1
ATOM 690 C CA . VAL A 1 93 ? -3.944 -4.889 30.010 1.00 70.88 93 VAL A CA 1
ATOM 691 C C . VAL A 1 93 ? -3.768 -6.002 28.971 1.00 70.88 93 VAL A C 1
ATOM 693 O O . VAL A 1 93 ? -2.649 -6.293 28.560 1.00 70.88 93 VAL A O 1
ATOM 696 N N . ASP A 1 94 ? -4.869 -6.601 28.514 1.00 73.56 94 ASP A N 1
ATOM 697 C CA . ASP A 1 94 ? -4.885 -7.607 27.451 1.00 73.56 94 ASP A CA 1
ATOM 698 C C . ASP A 1 94 ? -5.901 -7.220 26.360 1.00 73.56 94 ASP A C 1
ATOM 700 O O . ASP A 1 94 ? -7.047 -7.687 26.399 1.00 73.56 94 ASP A O 1
ATOM 704 N N . PRO A 1 95 ? -5.517 -6.320 25.430 1.00 80.38 95 PRO A N 1
ATOM 705 C CA . PRO A 1 95 ? -6.378 -5.863 24.339 1.00 80.38 95 PRO A CA 1
ATOM 706 C C . PRO A 1 95 ? -6.646 -6.974 23.325 1.00 80.38 95 PRO A C 1
ATOM 708 O O . PRO A 1 95 ? -6.014 -8.029 23.360 1.00 80.38 95 PRO A O 1
ATOM 711 N N . TYR A 1 96 ? -7.559 -6.730 22.382 1.00 81.19 96 TYR A N 1
ATOM 712 C CA . TYR A 1 96 ? -7.714 -7.633 21.244 1.00 81.19 96 TYR A CA 1
ATOM 713 C C . TYR A 1 96 ? -6.519 -7.492 20.307 1.00 81.19 96 TYR A C 1
ATOM 715 O O . TYR A 1 96 ? -6.204 -6.384 19.888 1.00 81.19 96 TYR A O 1
ATOM 723 N N . LYS A 1 97 ? -5.867 -8.597 19.968 1.00 82.31 97 LYS A N 1
ATOM 724 C CA . LYS A 1 97 ? -4.646 -8.626 19.164 1.00 82.31 97 LYS A CA 1
ATOM 725 C C . LYS A 1 97 ? -4.928 -9.297 17.834 1.00 82.31 97 LYS A C 1
ATOM 727 O O . LYS A 1 97 ? -5.576 -10.347 17.792 1.00 82.31 97 LYS A O 1
ATOM 732 N N . ILE A 1 98 ? -4.415 -8.701 16.771 1.00 82.00 98 ILE A N 1
ATOM 733 C CA . ILE A 1 98 ? -4.326 -9.322 15.452 1.00 82.00 98 ILE A CA 1
ATOM 734 C C . ILE A 1 98 ? -2.879 -9.240 14.981 1.00 82.00 98 ILE A C 1
ATOM 736 O O . ILE A 1 98 ? -2.203 -8.240 15.224 1.00 82.00 98 ILE A O 1
ATOM 740 N N . ASN A 1 99 ? -2.426 -10.292 14.313 1.00 79.88 99 ASN A N 1
ATOM 741 C CA . ASN A 1 99 ? -1.168 -10.273 13.588 1.00 79.88 99 ASN A CA 1
ATOM 742 C C . ASN A 1 99 ? -1.496 -10.180 12.097 1.00 79.88 99 ASN A C 1
ATOM 744 O O . ASN A 1 99 ? -2.282 -10.983 11.588 1.00 79.88 99 ASN A O 1
ATOM 748 N N . ILE A 1 100 ? -0.956 -9.163 11.435 1.00 78.81 100 ILE A N 1
ATOM 749 C CA . ILE A 1 100 ? -1.100 -8.964 9.997 1.00 78.81 100 ILE A CA 1
ATOM 750 C C . ILE A 1 100 ? 0.273 -9.176 9.375 1.00 78.81 100 ILE A C 1
ATOM 752 O O . ILE A 1 100 ? 1.241 -8.524 9.770 1.00 78.81 100 ILE A O 1
ATOM 756 N N . ASP A 1 101 ? 0.337 -10.078 8.399 1.00 75.19 101 ASP A N 1
ATOM 757 C CA . ASP A 1 101 ? 1.538 -10.284 7.599 1.00 75.19 101 ASP A CA 1
ATOM 758 C C . ASP A 1 101 ? 1.900 -8.981 6.872 1.00 75.19 101 ASP A C 1
ATOM 760 O O . ASP A 1 101 ? 1.041 -8.337 6.264 1.00 75.19 101 ASP A O 1
ATOM 764 N N . SER A 1 102 ? 3.155 -8.558 6.988 1.00 69.62 102 SER A N 1
ATOM 765 C CA . SER A 1 102 ? 3.654 -7.347 6.338 1.00 69.62 102 SER A CA 1
ATOM 766 C C . SER A 1 102 ? 4.118 -7.582 4.900 1.00 69.62 102 SER A C 1
ATOM 768 O O . SER A 1 102 ? 4.491 -6.611 4.238 1.00 69.62 102 SER A O 1
ATOM 770 N N . ASP A 1 103 ? 4.112 -8.826 4.409 1.00 71.81 103 ASP A N 1
ATOM 771 C CA . ASP A 1 103 ? 4.599 -9.131 3.064 1.00 71.81 103 ASP A CA 1
ATOM 772 C C . ASP A 1 103 ? 3.774 -8.422 1.972 1.00 71.81 103 ASP A C 1
ATOM 774 O O . ASP A 1 103 ? 2.542 -8.480 1.921 1.00 71.81 103 ASP A O 1
ATOM 778 N N . GLY A 1 104 ? 4.473 -7.694 1.098 1.00 69.00 104 GLY A N 1
ATOM 779 C CA . GLY A 1 104 ? 3.877 -6.931 0.001 1.00 69.00 104 GLY A CA 1
ATOM 780 C C . GLY A 1 104 ? 3.006 -5.735 0.413 1.00 69.00 104 GLY A C 1
ATOM 781 O O . GLY A 1 104 ? 2.206 -5.266 -0.406 1.00 69.00 104 GLY A O 1
ATOM 782 N N . ILE A 1 105 ? 3.127 -5.217 1.643 1.00 76.62 105 ILE A N 1
ATOM 783 C CA . ILE A 1 105 ? 2.397 -4.024 2.104 1.00 76.62 105 ILE A CA 1
ATOM 784 C C . ILE A 1 105 ? 3.341 -2.823 2.209 1.00 76.62 105 ILE A C 1
ATOM 786 O O . ILE A 1 105 ? 4.312 -2.828 2.956 1.00 76.62 105 ILE A O 1
ATOM 790 N N . MET A 1 106 ? 3.011 -1.748 1.491 1.00 72.94 106 MET A N 1
ATOM 791 C CA . MET A 1 106 ? 3.801 -0.518 1.462 1.00 72.94 106 MET A CA 1
ATOM 792 C C . MET A 1 106 ? 3.403 0.468 2.567 1.00 72.94 106 MET A C 1
ATOM 794 O O . MET A 1 106 ? 4.266 1.120 3.150 1.00 72.94 106 MET A O 1
ATOM 798 N N . LEU A 1 107 ? 2.100 0.620 2.839 1.00 74.69 107 LEU A N 1
ATOM 799 C CA . LEU A 1 107 ? 1.605 1.546 3.863 1.00 74.69 107 LEU A CA 1
ATOM 800 C C . LEU A 1 107 ? 0.207 1.165 4.358 1.00 74.69 107 LEU A C 1
ATOM 802 O O . LEU A 1 107 ? -0.704 0.958 3.558 1.00 74.69 107 LEU A O 1
ATOM 806 N N . TYR A 1 108 ? 0.001 1.180 5.674 1.00 76.06 108 TYR A N 1
ATOM 807 C CA . TYR A 1 108 ? -1.328 1.084 6.279 1.00 76.06 108 TYR A CA 1
ATOM 808 C C . TYR A 1 108 ? -1.976 2.464 6.354 1.00 76.06 108 TYR A C 1
ATOM 810 O O . TYR A 1 108 ? -1.383 3.418 6.848 1.00 76.06 108 TYR A O 1
ATOM 818 N N . THR A 1 109 ? -3.208 2.567 5.867 1.00 74.00 109 THR A N 1
ATOM 819 C CA . THR A 1 109 ? -3.938 3.843 5.767 1.00 74.00 109 THR A CA 1
ATOM 820 C C . THR A 1 109 ? -5.085 3.952 6.763 1.00 74.00 109 THR A C 1
ATOM 822 O O . THR A 1 109 ? -5.494 5.057 7.109 1.00 74.00 109 THR A O 1
ATOM 825 N N . GLY A 1 110 ? -5.603 2.825 7.253 1.00 77.44 110 GLY A N 1
ATOM 826 C CA . GLY A 1 110 ? -6.691 2.835 8.219 1.00 77.44 110 GLY A CA 1
A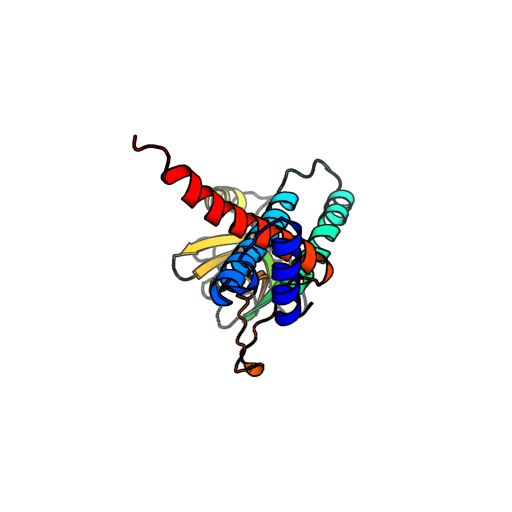TOM 827 C C . GLY A 1 110 ? -7.081 1.449 8.706 1.00 77.44 110 GLY A C 1
ATOM 828 O O . GLY A 1 110 ? -6.806 0.438 8.062 1.00 77.44 110 GLY A O 1
ATOM 829 N N . PHE A 1 111 ? -7.767 1.425 9.844 1.00 82.25 111 PHE A N 1
ATOM 830 C CA . PHE A 1 111 ? -8.351 0.223 10.427 1.00 82.25 111 PHE A CA 1
ATOM 831 C C . PHE A 1 111 ? -9.828 0.468 10.695 1.00 82.25 111 PHE A C 1
ATOM 833 O O . PHE A 1 111 ? -10.232 1.560 11.093 1.00 82.25 111 PHE A O 1
ATOM 840 N N . GLN A 1 112 ? -10.632 -0.560 10.479 1.00 83.69 112 GLN A N 1
ATOM 841 C CA . GLN A 1 112 ? -12.062 -0.549 10.709 1.00 83.69 112 GLN A CA 1
ATOM 842 C C . GLN A 1 112 ? -12.455 -1.849 11.400 1.00 83.69 112 GLN A C 1
ATOM 844 O O . GLN A 1 112 ? -11.920 -2.913 11.091 1.00 83.69 112 GLN A O 1
ATOM 849 N N . VAL A 1 113 ? -13.418 -1.793 12.311 1.00 83.75 113 VAL A N 1
ATOM 850 C CA . VAL A 1 113 ? -13.922 -2.983 13.004 1.00 83.75 113 VAL A CA 1
ATOM 851 C C . VAL A 1 113 ? -15.417 -3.142 12.812 1.00 83.75 113 VAL A C 1
ATOM 853 O O . VAL A 1 113 ? -16.174 -2.175 12.752 1.00 83.75 113 VAL A O 1
ATOM 856 N N . SER A 1 114 ? -15.858 -4.392 12.748 1.00 83.00 114 SER A N 1
ATOM 857 C CA . SER A 1 114 ? -17.264 -4.758 12.765 1.00 83.00 114 SER A CA 1
ATOM 858 C C . SER A 1 114 ? -17.529 -5.762 13.876 1.00 83.00 114 SER A C 1
ATOM 860 O O . SER A 1 114 ? -16.908 -6.821 13.941 1.00 83.00 114 SER A O 1
ATOM 862 N N . TYR A 1 115 ? -18.482 -5.439 14.748 1.00 80.94 115 TYR A N 1
ATOM 863 C CA . TYR A 1 115 ? -18.891 -6.318 15.851 1.00 80.94 115 TYR A CA 1
ATOM 864 C C . TYR A 1 115 ? -20.016 -7.283 15.464 1.00 80.94 115 TYR A C 1
ATOM 866 O O . TYR A 1 115 ? -20.121 -8.353 16.045 1.00 80.94 115 TYR A O 1
ATOM 874 N N . ASN A 1 116 ? -20.851 -6.906 14.490 1.00 78.81 116 ASN A N 1
ATOM 875 C CA . ASN A 1 116 ? -22.052 -7.656 14.097 1.00 78.81 116 ASN A CA 1
ATOM 876 C C . ASN A 1 116 ? -22.025 -8.081 12.614 1.00 78.81 116 ASN A C 1
ATOM 878 O O . ASN A 1 116 ? -23.069 -8.430 12.062 1.00 78.81 116 ASN A O 1
ATOM 882 N N . GLY A 1 117 ? -20.896 -7.896 11.922 1.00 68.75 117 GLY A N 1
ATOM 883 C CA . GLY A 1 117 ? -20.750 -8.113 10.475 1.00 68.75 117 GLY A CA 1
ATOM 884 C C . GLY A 1 117 ? -21.553 -7.159 9.576 1.00 68.75 117 GLY A C 1
ATOM 885 O O . GLY A 1 117 ? -21.448 -7.239 8.357 1.00 68.75 117 GLY A O 1
ATOM 886 N N . LYS A 1 118 ? -22.367 -6.264 10.154 1.00 71.00 118 LYS A N 1
ATOM 887 C CA . LYS A 1 118 ? -23.272 -5.351 9.428 1.00 71.00 118 LYS A CA 1
ATOM 888 C C . LYS A 1 118 ? -22.889 -3.878 9.539 1.00 71.00 118 LYS A C 1
ATOM 890 O O . LYS A 1 118 ? -23.122 -3.121 8.606 1.00 71.00 118 LYS A O 1
ATOM 895 N N . THR A 1 119 ? -22.313 -3.475 10.670 1.00 78.31 119 THR A N 1
ATOM 896 C CA . THR A 1 119 ? -21.914 -2.085 10.933 1.00 78.31 119 THR A CA 1
ATOM 897 C C . THR A 1 119 ? -20.402 -2.004 10.992 1.00 78.31 119 THR A C 1
ATOM 899 O O . THR A 1 119 ? -19.780 -2.815 11.684 1.00 78.31 119 THR A O 1
ATOM 902 N N . ILE A 1 120 ? -19.828 -1.049 10.267 1.00 81.31 120 ILE A N 1
ATOM 903 C CA . ILE A 1 120 ? -18.393 -0.775 10.250 1.00 81.31 120 ILE A CA 1
ATOM 904 C C . ILE A 1 120 ? -18.146 0.463 11.109 1.00 81.31 120 ILE A C 1
ATOM 906 O O . ILE A 1 120 ? -18.840 1.467 10.958 1.00 81.31 120 ILE A O 1
ATOM 910 N N . TYR A 1 121 ? -17.174 0.365 12.006 1.00 81.88 121 TYR A N 1
ATOM 911 C CA . TYR A 1 121 ? -16.716 1.447 12.864 1.00 81.88 121 TYR A CA 1
ATOM 912 C C . TYR A 1 121 ? -15.273 1.776 12.507 1.00 81.88 121 TYR A C 1
ATOM 914 O O . TYR A 1 121 ? -14.423 0.883 12.500 1.00 81.88 121 TYR A O 1
ATOM 922 N N . ASP A 1 122 ? -15.000 3.043 12.209 1.00 81.00 122 ASP A N 1
ATOM 923 C CA . ASP A 1 122 ? -13.647 3.509 11.921 1.00 81.00 122 ASP A CA 1
ATOM 924 C C . ASP A 1 122 ? -12.824 3.570 13.213 1.00 81.00 122 ASP A C 1
ATOM 926 O O . ASP A 1 122 ? -13.261 4.119 14.230 1.00 81.00 122 ASP A O 1
ATOM 930 N N . CYS A 1 123 ? -11.621 3.002 13.179 1.00 81.75 123 CYS A N 1
ATOM 931 C CA . CYS A 1 123 ? -10.705 3.029 14.308 1.00 81.75 123 CYS A CA 1
ATOM 932 C C . CYS A 1 123 ? -9.849 4.293 14.293 1.00 81.75 123 CYS A C 1
ATOM 934 O O . CYS A 1 123 ? -9.377 4.734 13.244 1.00 81.75 123 CYS A O 1
ATOM 936 N N . ARG A 1 124 ? -9.562 4.826 15.482 1.00 82.81 124 ARG A N 1
ATOM 937 C CA . ARG A 1 124 ? -8.546 5.867 15.667 1.00 82.81 124 ARG A CA 1
ATOM 938 C C . ARG A 1 124 ? -7.194 5.215 15.915 1.00 82.81 124 ARG A C 1
ATOM 940 O O . ARG A 1 124 ? -7.075 4.391 16.818 1.00 82.81 124 ARG A O 1
ATOM 947 N N . ILE A 1 125 ? -6.197 5.594 15.128 1.00 83.19 125 ILE A N 1
ATOM 948 C CA . ILE A 1 125 ? -4.818 5.135 15.304 1.00 83.19 125 ILE A CA 1
ATOM 949 C C . ILE A 1 125 ? -4.143 6.061 16.313 1.00 83.19 125 ILE A C 1
ATOM 951 O O . ILE A 1 125 ? -4.225 7.281 16.170 1.00 83.19 125 ILE A O 1
ATOM 955 N N . ILE A 1 126 ? -3.525 5.483 17.340 1.00 82.31 126 ILE A N 1
ATOM 956 C CA . ILE A 1 126 ? -2.772 6.212 18.364 1.00 82.31 126 ILE A CA 1
ATOM 957 C C . ILE A 1 126 ? -1.416 5.536 18.537 1.00 82.31 126 ILE A C 1
ATOM 959 O O . ILE A 1 126 ? -1.303 4.311 18.444 1.00 82.31 126 ILE A O 1
ATOM 963 N N . GLU A 1 127 ? -0.387 6.338 18.775 1.00 78.81 127 GLU A N 1
ATOM 964 C CA . GLU A 1 127 ? 0.945 5.832 19.080 1.00 78.81 127 GLU A CA 1
ATOM 965 C C . GLU A 1 127 ? 0.962 5.124 20.440 1.00 78.81 127 GLU A C 1
ATOM 967 O O . GLU A 1 127 ? 0.224 5.463 21.368 1.00 78.81 127 GLU A O 1
ATOM 972 N N . ALA A 1 128 ? 1.810 4.107 20.568 1.00 77.56 128 ALA A N 1
ATOM 973 C CA . ALA A 1 128 ? 1.878 3.306 21.785 1.00 77.56 128 ALA A CA 1
ATOM 974 C C . ALA A 1 128 ? 2.228 4.136 23.036 1.00 77.56 128 ALA A C 1
ATOM 976 O O . ALA A 1 128 ? 1.774 3.807 24.132 1.00 77.56 128 ALA A O 1
ATOM 977 N N . GLU A 1 129 ? 2.997 5.212 22.866 1.00 78.44 129 GLU A N 1
ATOM 978 C CA . GLU A 1 129 ? 3.461 6.088 23.947 1.00 78.44 129 GLU A CA 1
ATOM 979 C C . GLU A 1 129 ? 2.311 6.901 24.569 1.00 78.44 129 GLU A C 1
ATOM 981 O O . GLU A 1 129 ? 2.185 6.982 25.794 1.00 78.44 129 GLU A O 1
ATOM 986 N N . ASP A 1 130 ? 1.400 7.406 23.735 1.00 79.88 130 ASP A N 1
ATOM 987 C CA . ASP A 1 130 ? 0.265 8.240 24.156 1.00 79.88 130 ASP A CA 1
ATOM 988 C C . ASP A 1 130 ? -0.985 7.436 24.536 1.00 79.88 130 ASP A C 1
ATOM 990 O O . ASP A 1 130 ? -1.975 7.973 25.060 1.00 79.88 130 ASP A O 1
ATOM 994 N N . LEU A 1 131 ? -0.954 6.122 24.309 1.00 81.12 131 LEU A N 1
ATOM 995 C CA . LEU A 1 131 ? -2.072 5.231 24.589 1.00 81.12 131 LEU A CA 1
ATOM 996 C C . LEU A 1 131 ? -2.509 5.305 26.058 1.00 81.12 131 LEU A C 1
ATOM 998 O O . LEU A 1 131 ? -3.703 5.399 26.347 1.00 81.12 131 LEU A O 1
ATOM 1002 N N . GLY A 1 132 ? -1.552 5.277 26.991 1.00 76.19 132 GLY A N 1
ATOM 1003 C CA . GLY A 1 132 ? -1.844 5.255 28.426 1.00 76.19 132 GLY A CA 1
ATOM 1004 C C . GLY A 1 132 ? -2.570 6.513 28.910 1.00 76.19 132 GLY A C 1
ATOM 1005 O O . GLY A 1 132 ? -3.463 6.428 29.755 1.00 76.19 132 GLY A O 1
ATOM 1006 N N . GLN A 1 133 ? -2.231 7.676 28.347 1.00 81.19 133 GLN A N 1
ATOM 1007 C CA . GLN A 1 133 ? -2.933 8.929 28.634 1.00 81.19 133 GLN A CA 1
ATOM 1008 C C . GLN A 1 133 ? -4.326 8.918 27.998 1.00 81.19 133 GLN A C 1
ATOM 1010 O O . GLN A 1 133 ? -5.316 9.233 28.660 1.00 81.19 133 GLN A O 1
ATOM 1015 N N . THR A 1 134 ? -4.418 8.462 26.747 1.00 80.50 134 THR A N 1
ATOM 1016 C CA . THR A 1 134 ? -5.674 8.485 25.994 1.00 80.50 134 THR A CA 1
ATOM 1017 C C . THR A 1 134 ? -6.730 7.530 26.551 1.00 80.50 134 THR A C 1
ATOM 1019 O O . THR A 1 134 ? -7.910 7.873 26.602 1.00 80.50 134 THR A O 1
ATOM 1022 N N . LEU A 1 135 ? -6.338 6.340 27.015 1.00 79.19 135 LEU A N 1
ATOM 1023 C CA . LEU A 1 135 ? -7.270 5.384 27.625 1.00 79.19 135 LEU A CA 1
ATOM 1024 C C . LEU A 1 135 ? -7.834 5.879 28.964 1.00 79.19 135 LEU A C 1
ATOM 1026 O O . LEU A 1 135 ? -8.956 5.514 29.331 1.00 79.19 135 LEU A O 1
ATOM 1030 N N . ARG A 1 136 ? -7.074 6.712 29.686 1.00 79.50 136 ARG A N 1
ATOM 1031 C CA . ARG A 1 136 ? -7.467 7.278 30.985 1.00 79.50 136 ARG A CA 1
ATOM 1032 C C . ARG A 1 136 ? -8.251 8.581 30.866 1.00 79.50 136 ARG A C 1
ATOM 1034 O O . ARG A 1 136 ? -8.940 8.945 31.819 1.00 79.50 136 ARG A O 1
ATOM 1041 N N . ASP A 1 137 ? -8.183 9.252 29.722 1.00 81.38 137 ASP A N 1
ATOM 1042 C CA . ASP A 1 137 ? -8.947 10.463 29.452 1.00 81.38 137 ASP A CA 1
ATOM 1043 C C . ASP A 1 137 ? -10.438 10.156 29.215 1.00 81.38 137 ASP A C 1
ATOM 1045 O O . ASP A 1 137 ? -10.821 9.252 28.471 1.00 81.38 137 ASP A O 1
ATOM 1049 N N . PHE A 1 138 ? -11.315 10.935 29.845 1.00 72.25 138 PHE A N 1
ATOM 1050 C CA . PHE A 1 138 ? -12.760 10.748 29.767 1.00 72.25 138 PHE A CA 1
ATOM 1051 C C . PHE A 1 138 ? -13.319 11.015 28.363 1.00 72.25 138 PHE A C 1
ATOM 1053 O O . PHE A 1 138 ? -14.250 10.321 27.938 1.00 72.25 138 PHE A O 1
ATOM 1060 N N . CYS A 1 139 ? -12.752 11.997 27.655 1.00 76.19 139 CYS A N 1
ATOM 1061 C CA . CYS A 1 139 ? -13.223 12.427 26.338 1.00 76.19 139 CYS A CA 1
ATOM 1062 C C . CYS A 1 139 ? -12.635 11.582 25.204 1.00 76.19 139 CYS A C 1
ATOM 1064 O O . CYS A 1 139 ? -13.339 11.279 24.242 1.00 76.19 139 CYS A O 1
ATOM 1066 N N . ASN A 1 140 ? -11.364 11.186 25.319 1.00 77.75 140 ASN A N 1
ATOM 1067 C CA . ASN A 1 140 ? -10.647 10.543 24.220 1.00 77.75 140 ASN A CA 1
ATOM 1068 C C . ASN A 1 140 ? -10.554 9.017 24.309 1.00 77.75 140 ASN A C 1
ATOM 1070 O O . ASN A 1 140 ? -10.172 8.403 23.312 1.00 77.75 140 ASN A O 1
ATOM 1074 N N . ARG A 1 141 ? -10.964 8.398 25.423 1.00 80.81 141 ARG A N 1
ATOM 1075 C CA . ARG A 1 141 ? -10.957 6.937 25.611 1.00 80.81 141 ARG A CA 1
ATOM 1076 C C . ARG A 1 141 ? -11.586 6.143 24.468 1.00 80.81 141 ARG A C 1
ATOM 1078 O O . ARG A 1 141 ? -12.472 6.607 23.748 1.00 80.81 141 ARG A O 1
ATOM 1085 N N . ALA A 1 142 ? -11.164 4.886 24.369 1.00 80.75 142 ALA A N 1
ATOM 1086 C CA . ALA A 1 142 ? -11.767 3.910 23.477 1.00 80.75 142 ALA A CA 1
ATOM 1087 C C . ALA A 1 142 ? -13.238 3.660 23.842 1.00 80.75 142 ALA A C 1
ATOM 1089 O O . ALA A 1 142 ? -13.586 3.464 25.011 1.00 80.75 142 ALA A O 1
ATOM 1090 N N . ALA A 1 143 ? -14.087 3.613 22.822 1.00 79.38 143 ALA A N 1
ATOM 1091 C CA . ALA A 1 143 ? -15.490 3.236 22.932 1.00 79.38 143 ALA A CA 1
ATOM 1092 C C . ALA A 1 143 ? -15.853 2.277 21.796 1.00 79.38 143 ALA A C 1
ATOM 1094 O O . ALA A 1 143 ? -15.152 2.216 20.789 1.00 79.38 143 ALA A O 1
ATOM 1095 N N . LYS A 1 144 ? -16.978 1.568 21.923 1.00 75.94 144 LYS A N 1
ATOM 1096 C CA . LYS A 1 144 ? -17.470 0.671 20.868 1.00 75.94 144 LYS A CA 1
ATOM 1097 C C . LYS A 1 144 ? -17.615 1.395 19.526 1.00 75.94 144 LYS A C 1
ATOM 1099 O O . LYS A 1 144 ? -17.205 0.856 18.505 1.00 75.94 144 LYS A O 1
ATOM 1104 N N . ASP A 1 145 ? -18.148 2.615 19.560 1.00 76.69 145 ASP A N 1
ATOM 1105 C CA . ASP A 1 145 ? -18.396 3.421 18.362 1.00 76.69 145 ASP A CA 1
ATOM 1106 C C . ASP A 1 145 ? -17.145 4.157 17.850 1.00 76.69 145 ASP A C 1
ATOM 1108 O O . ASP A 1 145 ? -17.136 4.635 16.720 1.00 76.69 145 ASP A O 1
ATOM 1112 N N . ALA A 1 146 ? -16.090 4.242 18.668 1.00 78.94 146 ALA A N 1
ATOM 1113 C CA . ALA A 1 146 ? -14.821 4.894 18.339 1.00 78.94 146 ALA A CA 1
ATOM 1114 C C . ALA A 1 146 ? -13.638 4.116 18.955 1.00 78.94 146 ALA A C 1
ATOM 1116 O O . ALA A 1 146 ? -13.024 4.579 19.933 1.00 78.94 146 ALA A O 1
ATOM 1117 N N . PRO A 1 147 ? -13.349 2.912 18.431 1.00 82.69 147 PRO A N 1
ATOM 1118 C CA . PRO A 1 147 ? -12.286 2.056 18.938 1.00 82.69 147 PRO A CA 1
ATOM 1119 C C . PRO A 1 147 ? -10.915 2.679 18.680 1.00 82.69 147 PRO A C 1
ATOM 1121 O O . PRO A 1 147 ? -10.726 3.448 17.733 1.00 82.69 147 PRO A O 1
ATOM 1124 N N . ILE A 1 148 ? -9.959 2.351 19.545 1.00 84.31 148 ILE A N 1
ATOM 1125 C CA . ILE A 1 148 ? -8.568 2.795 19.419 1.00 84.31 148 ILE A CA 1
ATOM 1126 C C . ILE A 1 148 ? -7.728 1.613 18.971 1.00 84.31 148 ILE A C 1
ATOM 1128 O O . ILE A 1 148 ? -7.891 0.502 19.473 1.00 84.31 148 ILE A O 1
ATOM 1132 N N . VAL A 1 149 ? -6.829 1.871 18.033 1.00 84.00 149 VAL A N 1
ATOM 1133 C CA . VAL A 1 149 ? -5.876 0.908 17.513 1.00 84.00 149 VAL A CA 1
ATOM 1134 C C . VAL A 1 149 ? -4.468 1.414 17.776 1.00 84.00 149 VAL A C 1
ATOM 1136 O O . VAL A 1 149 ? -4.154 2.561 17.463 1.00 84.00 149 VAL A O 1
ATOM 1139 N N . THR A 1 150 ? -3.627 0.546 18.327 1.00 82.75 150 THR A N 1
ATOM 1140 C CA . THR A 1 150 ? -2.184 0.769 18.401 1.00 82.75 150 THR A CA 1
ATOM 1141 C C . THR A 1 150 ? -1.455 -0.290 17.599 1.00 82.75 150 THR A C 1
ATOM 1143 O O . THR A 1 150 ? -1.900 -1.434 17.489 1.00 82.75 150 THR A O 1
ATOM 1146 N N . ILE A 1 151 ? -0.360 0.128 16.981 1.00 82.25 151 ILE A N 1
ATOM 1147 C CA . ILE A 1 151 ? 0.374 -0.660 16.000 1.00 82.25 151 ILE A CA 1
ATOM 1148 C C . ILE A 1 151 ? 1.790 -0.850 16.530 1.00 82.25 151 ILE A C 1
ATOM 1150 O O . ILE A 1 151 ? 2.448 0.122 16.895 1.00 82.25 151 ILE A O 1
ATOM 1154 N N . PHE A 1 152 ? 2.248 -2.097 16.559 1.00 78.38 152 PHE A N 1
ATOM 1155 C CA . PHE A 1 152 ? 3.607 -2.480 16.916 1.00 78.38 152 PHE A CA 1
ATOM 1156 C C . PHE A 1 152 ? 4.191 -3.300 15.769 1.00 78.38 152 PHE A C 1
ATOM 1158 O O . PHE A 1 152 ? 3.625 -4.322 15.380 1.00 78.38 152 PHE A O 1
ATOM 1165 N N . GLY A 1 153 ? 5.305 -2.840 15.208 1.00 66.50 153 GLY A N 1
ATOM 1166 C CA . GLY A 1 153 ? 6.040 -3.604 14.205 1.00 66.50 153 GLY A CA 1
ATOM 1167 C C . GLY A 1 153 ? 6.908 -4.677 14.858 1.00 66.50 153 GLY A C 1
ATOM 1168 O O . GLY A 1 153 ? 7.528 -4.420 15.889 1.00 66.50 153 GLY A O 1
ATOM 1169 N N . ASP A 1 154 ? 6.950 -5.852 14.241 1.00 66.31 154 ASP A N 1
ATOM 1170 C CA . ASP A 1 154 ? 7.959 -6.892 14.449 1.00 66.31 154 ASP A CA 1
ATOM 1171 C C . ASP A 1 154 ? 8.590 -7.242 13.082 1.00 66.31 154 ASP A C 1
ATOM 1173 O O . ASP A 1 154 ? 8.033 -6.908 12.035 1.00 66.31 154 ASP A O 1
ATOM 1177 N N . GLU A 1 155 ? 9.743 -7.913 13.064 1.00 57.38 155 GLU A N 1
ATOM 1178 C CA . GLU A 1 155 ? 10.472 -8.270 11.833 1.00 57.38 155 GLU A CA 1
ATOM 1179 C C . GLU A 1 155 ? 9.646 -9.149 10.875 1.00 57.38 155 GLU A C 1
ATOM 1181 O O . GLU A 1 155 ? 9.906 -9.165 9.675 1.00 57.38 155 GLU A O 1
ATOM 1186 N N . SER A 1 156 ? 8.653 -9.878 11.396 1.00 57.81 156 SER A N 1
ATOM 1187 C CA . SER A 1 156 ? 7.822 -10.833 10.641 1.00 57.81 156 SER A CA 1
ATOM 1188 C C . SER A 1 156 ? 6.367 -10.389 10.440 1.00 57.81 156 SER A C 1
ATOM 1190 O O . SER A 1 156 ? 5.563 -11.170 9.935 1.00 57.81 156 SER A O 1
ATOM 1192 N N . GLY A 1 157 ? 5.985 -9.185 10.876 1.00 66.06 157 GLY A N 1
ATOM 1193 C CA . GLY A 1 157 ? 4.600 -8.733 10.755 1.00 66.06 157 GLY A CA 1
ATOM 1194 C C . GLY A 1 157 ? 4.256 -7.531 11.621 1.00 66.06 157 GLY A C 1
ATOM 1195 O O . GLY A 1 157 ? 5.064 -7.013 12.392 1.00 66.06 157 GLY A O 1
ATOM 1196 N N . ILE A 1 158 ? 3.010 -7.084 11.501 1.00 76.94 158 ILE A N 1
ATOM 1197 C CA . ILE A 1 158 ? 2.478 -5.988 12.300 1.00 76.94 158 ILE A CA 1
ATOM 1198 C C . ILE A 1 158 ? 1.483 -6.533 13.316 1.00 76.94 158 ILE A C 1
ATOM 1200 O O . ILE A 1 158 ? 0.408 -7.035 12.978 1.00 76.94 158 ILE A O 1
ATOM 1204 N N . ASN A 1 159 ? 1.827 -6.354 14.587 1.00 80.38 159 ASN A N 1
ATOM 1205 C CA . ASN A 1 159 ? 0.942 -6.621 15.704 1.00 80.38 159 ASN A CA 1
ATOM 1206 C C . ASN A 1 159 ? 0.053 -5.402 15.938 1.00 80.38 159 ASN A C 1
ATOM 1208 O O . ASN A 1 159 ? 0.526 -4.302 16.230 1.00 80.38 159 ASN A O 1
ATOM 1212 N N . VAL A 1 160 ? -1.254 -5.599 15.831 1.00 82.44 160 VAL A N 1
ATOM 1213 C CA . VAL A 1 160 ? -2.236 -4.536 16.011 1.00 82.44 160 VAL A CA 1
ATOM 1214 C C . VAL A 1 160 ? -3.083 -4.850 17.234 1.00 82.44 160 VAL A C 1
ATOM 1216 O O . VAL A 1 160 ? -3.749 -5.885 17.305 1.00 82.44 160 VAL A O 1
ATOM 1219 N N . ASN A 1 161 ? -3.071 -3.930 18.193 1.00 83.81 161 ASN A N 1
ATOM 1220 C CA . ASN A 1 161 ? -3.861 -4.005 19.411 1.00 83.81 161 ASN A CA 1
ATOM 1221 C C . ASN A 1 161 ? -5.093 -3.111 19.274 1.00 83.81 161 ASN A C 1
ATOM 1223 O O . ASN A 1 161 ? -4.991 -1.930 18.949 1.00 83.81 161 ASN A O 1
ATOM 1227 N N . ILE A 1 162 ? -6.266 -3.672 19.546 1.00 82.94 162 ILE A N 1
ATOM 1228 C CA . ILE A 1 162 ? -7.567 -3.032 19.391 1.00 82.94 162 ILE A CA 1
ATOM 1229 C C . ILE A 1 162 ? -8.222 -2.906 20.766 1.00 82.94 162 ILE A C 1
ATOM 1231 O O . ILE A 1 162 ? -8.462 -3.892 21.470 1.00 82.94 162 ILE A O 1
ATOM 1235 N N . TYR A 1 163 ? -8.567 -1.672 21.115 1.00 82.19 163 TYR A N 1
ATOM 1236 C CA . TYR A 1 163 ? -9.240 -1.300 22.349 1.00 82.19 163 TYR A CA 1
ATOM 1237 C C . TYR A 1 163 ? -10.672 -0.871 22.030 1.00 82.19 163 TYR A C 1
ATOM 1239 O O . TYR A 1 163 ? -10.902 0.090 21.295 1.00 82.19 163 TYR A O 1
ATOM 1247 N N . THR A 1 164 ? -11.647 -1.568 22.613 1.00 76.81 164 THR A N 1
ATOM 1248 C CA . THR A 1 164 ? -13.085 -1.352 22.354 1.00 76.81 164 THR A CA 1
ATOM 1249 C C . THR A 1 164 ? -13.815 -0.714 23.546 1.00 76.81 164 THR A C 1
ATOM 1251 O O . THR A 1 164 ? -15.033 -0.546 23.517 1.00 76.81 164 THR A O 1
ATOM 1254 N N . GLY A 1 165 ? -13.077 -0.347 24.602 1.00 72.06 165 GLY A N 1
ATOM 1255 C CA . GLY A 1 165 ? -13.571 0.349 25.797 1.00 72.06 165 GLY A CA 1
ATOM 1256 C C . GLY A 1 165 ? -13.460 -0.456 27.099 1.00 72.06 165 GLY A C 1
ATOM 1257 O O . GLY A 1 165 ? -13.214 -1.654 27.084 1.00 72.06 165 GLY A O 1
ATOM 1258 N N . ARG A 1 166 ? -13.631 0.220 28.246 1.00 65.50 166 ARG A N 1
ATOM 1259 C CA . ARG A 1 166 ? -13.272 -0.302 29.585 1.00 65.50 166 ARG A CA 1
ATOM 1260 C C . ARG A 1 166 ? -14.285 -1.267 30.222 1.00 65.50 166 ARG A C 1
ATOM 1262 O O . ARG A 1 166 ? -13.875 -2.194 30.905 1.00 65.50 166 ARG A O 1
ATOM 1269 N N . ASN A 1 167 ? -15.588 -1.046 30.024 1.00 59.44 167 ASN A N 1
ATOM 1270 C CA . ASN A 1 167 ? -16.651 -1.753 30.766 1.00 59.44 167 ASN A CA 1
ATOM 1271 C C . ASN A 1 167 ? -17.582 -2.605 29.883 1.00 59.44 167 ASN A C 1
ATOM 1273 O O . ASN A 1 167 ? -18.455 -3.287 30.407 1.00 59.44 167 ASN A O 1
ATOM 1277 N N . ASN A 1 168 ? -17.441 -2.543 28.557 1.00 59.88 168 ASN A N 1
ATOM 1278 C CA . ASN A 1 168 ? -18.296 -3.269 27.614 1.00 59.88 168 ASN A CA 1
ATOM 1279 C C . ASN A 1 168 ? -17.444 -3.768 26.441 1.00 59.88 168 ASN A C 1
ATOM 1281 O O . ASN A 1 168 ? -17.546 -3.280 25.314 1.00 59.88 168 ASN A O 1
ATOM 1285 N N . THR A 1 169 ? -16.515 -4.666 26.761 1.00 66.31 169 THR A N 1
ATOM 1286 C CA . THR A 1 169 ? -15.559 -5.242 25.817 1.00 66.31 169 THR A CA 1
ATOM 1287 C C . THR A 1 169 ? -16.296 -6.204 24.893 1.00 66.31 169 THR A C 1
ATOM 1289 O O . THR A 1 169 ? -16.628 -7.332 25.248 1.00 66.31 169 THR A O 1
ATOM 1292 N N . VAL A 1 170 ? -16.633 -5.721 23.699 1.00 72.44 170 VAL A N 1
ATOM 1293 C CA . VAL A 1 170 ? -17.250 -6.544 22.660 1.00 72.44 170 VAL A CA 1
ATOM 1294 C C . VAL A 1 170 ? -16.146 -6.995 21.724 1.00 72.44 170 VAL A C 1
ATOM 1296 O O . VAL A 1 170 ? -15.492 -6.160 21.101 1.00 72.44 170 VAL A O 1
ATOM 1299 N N . LYS A 1 171 ? -15.960 -8.311 21.594 1.00 78.81 171 LYS A N 1
ATOM 1300 C CA . LYS A 1 171 ? -15.003 -8.864 20.636 1.00 78.81 171 LYS A CA 1
ATOM 1301 C C . LYS A 1 171 ? -15.424 -8.468 19.215 1.00 78.81 171 LYS A C 1
ATOM 1303 O O . LYS A 1 171 ? -16.567 -8.745 18.837 1.00 78.81 171 LYS A O 1
ATOM 1308 N N . PRO A 1 172 ? -14.547 -7.837 18.417 1.00 79.94 172 PRO A N 1
ATOM 1309 C CA . PRO A 1 172 ? -14.818 -7.628 17.003 1.00 79.94 172 PRO A CA 1
ATOM 1310 C C . PRO A 1 172 ? -15.012 -8.978 16.301 1.00 79.94 172 PRO A C 1
ATOM 1312 O O . PRO A 1 172 ? -14.315 -9.945 16.592 1.00 79.94 172 PRO A O 1
ATOM 1315 N N . GLN A 1 173 ? -15.965 -9.063 15.378 1.00 81.75 173 GLN A N 1
ATOM 1316 C CA . GLN A 1 173 ? -16.141 -10.241 14.523 1.00 81.75 173 GLN A CA 1
ATOM 1317 C C . GLN A 1 173 ? -15.301 -10.150 13.253 1.00 81.75 173 GLN A C 1
ATOM 1319 O O . GLN A 1 173 ? -14.944 -11.177 12.684 1.00 81.75 173 GLN A O 1
ATOM 1324 N N . LEU A 1 174 ? -15.010 -8.932 12.803 1.00 81.62 174 LEU A N 1
ATOM 1325 C CA . LEU A 1 174 ? -14.215 -8.678 11.614 1.00 81.62 174 LEU A CA 1
ATOM 1326 C C . LEU A 1 174 ? -13.419 -7.392 11.809 1.00 81.62 174 LEU A C 1
ATOM 1328 O O . LEU A 1 174 ? -13.965 -6.383 12.259 1.00 81.62 174 LEU A O 1
ATOM 1332 N N . VAL A 1 175 ? -12.141 -7.426 11.451 1.00 82.31 175 VAL A N 1
ATOM 1333 C CA . VAL A 1 175 ? -11.292 -6.238 11.350 1.00 82.31 175 VAL A CA 1
ATOM 1334 C C . VAL A 1 175 ? -10.926 -6.075 9.889 1.00 82.31 175 VAL A C 1
ATOM 1336 O O . VAL A 1 175 ? -10.354 -6.976 9.284 1.00 82.31 175 VAL A O 1
ATOM 1339 N N . LYS A 1 176 ? -11.275 -4.937 9.305 1.00 83.81 176 LYS A N 1
ATOM 1340 C CA . LYS A 1 176 ? -10.878 -4.568 7.954 1.00 83.81 176 LYS A CA 1
ATOM 1341 C C . LYS A 1 176 ? -9.739 -3.567 8.055 1.00 83.81 176 LYS A C 1
ATOM 1343 O O . LYS A 1 176 ? -9.890 -2.531 8.694 1.00 83.81 176 LYS A O 1
ATOM 1348 N N . TYR A 1 177 ? -8.610 -3.872 7.440 1.00 83.81 177 TYR A N 1
ATOM 1349 C CA . TYR A 1 177 ? -7.479 -2.957 7.359 1.00 83.81 177 TYR A CA 1
ATOM 1350 C C . TYR A 1 177 ? -7.325 -2.485 5.917 1.00 83.81 177 TYR A C 1
ATOM 1352 O O . TYR A 1 177 ? -7.478 -3.252 4.967 1.00 83.81 177 TYR A O 1
ATOM 1360 N N . LEU A 1 178 ? -7.090 -1.190 5.763 1.00 81.88 178 LEU A N 1
ATOM 1361 C CA . LEU A 1 178 ? -6.938 -0.511 4.486 1.00 81.88 178 LEU A CA 1
ATOM 1362 C C . LEU A 1 178 ? -5.455 -0.253 4.276 1.00 81.88 178 LEU A C 1
ATOM 1364 O O . LEU A 1 178 ? -4.813 0.377 5.123 1.00 81.88 178 LEU A O 1
ATOM 1368 N N . TYR A 1 179 ? -4.912 -0.703 3.154 1.00 79.50 179 TYR A N 1
ATOM 1369 C CA . TYR A 1 179 ? -3.486 -0.594 2.891 1.00 79.50 179 TYR A CA 1
ATOM 1370 C C . TYR A 1 179 ? -3.190 -0.325 1.419 1.00 79.50 179 TYR A C 1
ATOM 1372 O O . TYR A 1 179 ? -3.994 -0.587 0.524 1.00 79.50 179 TYR A O 1
ATOM 1380 N N . ILE A 1 180 ? -2.007 0.227 1.190 1.00 80.75 180 ILE A N 1
ATOM 1381 C CA . ILE A 1 180 ? -1.400 0.369 -0.124 1.00 80.75 180 ILE A CA 1
ATOM 1382 C C . ILE A 1 180 ? -0.454 -0.816 -0.284 1.00 80.75 180 ILE A C 1
ATOM 1384 O O . ILE A 1 180 ? 0.480 -0.977 0.506 1.00 80.75 180 ILE A O 1
ATOM 1388 N N . LYS A 1 181 ? -0.728 -1.666 -1.272 1.00 82.50 181 LYS A N 1
ATOM 1389 C CA . LYS A 1 181 ? 0.133 -2.790 -1.650 1.00 82.50 181 LYS A CA 1
ATOM 1390 C C . LYS A 1 181 ? 1.439 -2.266 -2.258 1.00 82.50 181 LYS A C 1
ATOM 1392 O O . LYS A 1 181 ? 1.443 -1.229 -2.924 1.00 82.50 181 LYS A O 1
ATOM 1397 N N . GLU A 1 182 ? 2.532 -2.992 -2.062 1.00 81.62 182 GLU A N 1
ATOM 1398 C CA . GLU A 1 182 ? 3.746 -2.781 -2.844 1.00 81.62 182 GLU A CA 1
ATOM 1399 C C . GLU A 1 182 ? 3.460 -3.045 -4.340 1.00 81.62 182 GLU A C 1
ATOM 1401 O O . GLU A 1 182 ? 2.785 -4.030 -4.674 1.00 81.62 182 GLU A O 1
ATOM 1406 N N . PRO A 1 183 ? 3.916 -2.167 -5.254 1.00 82.75 183 PRO A N 1
ATOM 1407 C CA . PRO A 1 183 ? 3.765 -2.395 -6.687 1.00 82.75 183 PRO A CA 1
ATOM 1408 C C . PRO A 1 183 ? 4.366 -3.739 -7.120 1.00 82.75 183 PRO A C 1
ATOM 1410 O O . PRO A 1 183 ? 5.403 -4.154 -6.600 1.00 82.75 183 PRO A O 1
ATOM 1413 N N . ALA A 1 184 ? 3.749 -4.408 -8.098 1.00 82.88 184 ALA A N 1
ATOM 1414 C CA . ALA A 1 184 ? 4.321 -5.625 -8.666 1.00 82.88 184 ALA A CA 1
ATOM 1415 C C . ALA A 1 184 ? 5.727 -5.383 -9.237 1.00 82.88 184 ALA A C 1
ATOM 1417 O O . ALA A 1 184 ? 5.979 -4.380 -9.910 1.00 82.88 184 ALA A O 1
ATOM 1418 N N . LYS A 1 185 ? 6.624 -6.345 -8.985 1.00 83.56 185 LYS A N 1
ATOM 1419 C CA . LYS A 1 185 ? 7.946 -6.392 -9.609 1.00 83.56 185 LYS A CA 1
ATOM 1420 C C . LYS A 1 185 ? 7.775 -6.807 -11.058 1.00 83.56 185 LYS A C 1
ATOM 1422 O O . LYS A 1 185 ? 7.476 -7.959 -11.354 1.00 83.56 185 LYS A O 1
ATOM 1427 N N . VAL A 1 186 ? 7.942 -5.833 -11.929 1.00 83.31 186 VAL A N 1
ATOM 1428 C CA . VAL A 1 186 ? 7.878 -5.974 -13.367 1.00 83.31 186 VAL A CA 1
ATOM 1429 C C . VAL A 1 186 ? 8.998 -6.893 -13.843 1.00 83.31 186 VAL A C 1
ATOM 1431 O O . VAL A 1 186 ? 10.138 -6.782 -13.382 1.00 83.31 186 VAL A O 1
ATOM 1434 N N . LYS A 1 187 ? 8.641 -7.808 -14.742 1.00 84.12 187 LYS A N 1
ATOM 1435 C CA . LYS A 1 187 ? 9.558 -8.754 -15.370 1.00 84.12 187 LYS A CA 1
ATOM 1436 C C . LYS A 1 187 ? 9.144 -8.954 -16.819 1.00 84.12 187 LYS A C 1
ATOM 1438 O O . LYS A 1 187 ? 7.976 -9.259 -17.087 1.00 84.12 187 LYS A O 1
ATOM 1443 N N . PHE A 1 188 ? 10.108 -8.825 -17.717 1.00 82.12 188 PHE A N 1
ATOM 1444 C CA . PHE A 1 188 ? 9.955 -9.122 -19.130 1.00 82.12 188 PHE A CA 1
ATOM 1445 C C . PHE A 1 188 ? 10.746 -10.378 -19.503 1.00 82.12 188 PHE A C 1
ATOM 1447 O O . PHE A 1 188 ? 11.913 -10.519 -19.143 1.00 82.12 188 PHE A O 1
ATOM 1454 N N . ASP A 1 189 ? 10.113 -11.291 -20.237 1.00 78.38 189 ASP A N 1
ATOM 1455 C CA . ASP A 1 189 ? 10.745 -12.518 -20.730 1.00 78.38 189 ASP A CA 1
ATOM 1456 C C . ASP A 1 189 ? 10.429 -12.691 -22.224 1.00 78.38 189 ASP A C 1
ATOM 1458 O O . ASP A 1 189 ? 9.268 -12.843 -22.595 1.00 78.38 189 ASP A O 1
ATOM 1462 N N . GLU A 1 190 ? 11.430 -12.626 -23.105 1.00 69.81 190 GLU A N 1
ATOM 1463 C CA . GLU A 1 190 ? 11.211 -12.728 -24.561 1.00 69.81 190 GLU A CA 1
ATOM 1464 C C . GLU A 1 190 ? 10.693 -14.108 -24.994 1.00 69.81 190 GLU A C 1
ATOM 1466 O O . GLU A 1 190 ? 9.997 -14.203 -26.006 1.00 69.81 190 GLU A O 1
ATOM 1471 N N . ASP A 1 191 ? 10.992 -15.161 -24.229 1.00 71.44 191 ASP A N 1
ATOM 1472 C CA . ASP A 1 191 ? 10.705 -16.542 -24.620 1.00 71.44 191 ASP A CA 1
ATOM 1473 C C . ASP A 1 191 ? 9.338 -17.029 -24.117 1.00 71.44 191 ASP A C 1
ATOM 1475 O O . ASP A 1 191 ? 8.795 -18.015 -24.630 1.00 71.44 191 ASP A O 1
ATOM 1479 N N . ARG A 1 192 ? 8.774 -16.368 -23.095 1.00 73.38 192 ARG A N 1
ATOM 1480 C CA . ARG A 1 192 ? 7.521 -16.773 -22.440 1.00 73.38 192 ARG A CA 1
ATOM 1481 C C . ARG A 1 192 ? 6.656 -15.575 -22.069 1.00 73.38 192 ARG A C 1
ATOM 1483 O O . ARG A 1 192 ? 6.788 -15.000 -20.992 1.00 73.38 192 ARG A O 1
ATOM 1490 N N . GLU A 1 193 ? 5.680 -15.276 -22.924 1.00 66.88 193 GLU A N 1
ATOM 1491 C CA . GLU A 1 193 ? 4.675 -14.232 -22.662 1.00 66.88 193 GLU A CA 1
ATOM 1492 C C . GLU A 1 193 ? 3.844 -14.491 -21.390 1.00 66.88 193 GLU A C 1
ATOM 1494 O O . GLU A 1 193 ? 3.338 -13.556 -20.773 1.00 66.88 193 GLU A O 1
ATOM 1499 N N . GLU A 1 194 ? 3.727 -15.751 -20.958 1.00 70.25 194 GLU A N 1
ATOM 1500 C CA . GLU A 1 194 ? 3.000 -16.140 -19.740 1.00 70.25 194 GLU A CA 1
ATOM 1501 C C . GLU A 1 194 ? 3.707 -15.708 -18.441 1.00 70.25 194 GLU A C 1
ATOM 1503 O O . GLU A 1 194 ? 3.047 -15.551 -17.414 1.00 70.25 194 GLU A O 1
ATOM 1508 N N . ASP A 1 195 ? 5.022 -15.468 -18.487 1.00 75.44 195 ASP A N 1
ATOM 1509 C CA . ASP A 1 195 ? 5.830 -15.055 -17.330 1.00 75.44 195 ASP A CA 1
ATOM 1510 C C . ASP A 1 195 ? 5.915 -13.520 -17.185 1.00 75.44 195 ASP A C 1
ATOM 1512 O O . ASP A 1 195 ? 6.614 -13.006 -16.303 1.00 75.44 195 ASP A O 1
ATOM 1516 N N . TRP A 1 196 ? 5.210 -12.769 -18.041 1.00 79.81 196 TRP A N 1
ATOM 1517 C CA . TRP A 1 196 ? 5.218 -11.308 -18.023 1.00 79.81 196 TRP A CA 1
ATOM 1518 C C . TRP A 1 196 ? 4.484 -10.761 -16.803 1.00 79.81 196 TRP A C 1
ATOM 1520 O O . TRP A 1 196 ? 3.274 -10.938 -16.640 1.00 79.81 196 TRP A O 1
ATOM 1530 N N . VAL A 1 197 ? 5.202 -9.989 -15.988 1.00 80.25 197 VAL A N 1
ATOM 1531 C CA . VAL A 1 197 ? 4.604 -9.239 -14.880 1.00 80.25 197 VAL A CA 1
ATOM 1532 C C . VAL A 1 197 ? 4.482 -7.779 -15.292 1.00 80.25 197 VAL A C 1
ATOM 1534 O O . VAL A 1 197 ? 5.477 -7.078 -15.470 1.00 80.25 197 VAL A O 1
ATOM 1537 N N . ASN A 1 198 ? 3.242 -7.322 -15.467 1.00 82.19 198 ASN A N 1
ATOM 1538 C CA . ASN A 1 198 ? 2.943 -5.950 -15.865 1.00 82.19 198 ASN A CA 1
ATOM 1539 C C . ASN A 1 198 ? 2.989 -4.980 -14.676 1.00 82.19 198 ASN A C 1
ATOM 1541 O O . ASN A 1 198 ? 2.883 -5.372 -13.516 1.00 82.19 198 ASN A O 1
ATOM 1545 N N . CYS A 1 199 ? 3.111 -3.687 -14.982 1.00 80.94 199 CYS A N 1
ATOM 1546 C CA . CYS A 1 199 ? 3.012 -2.636 -13.977 1.00 80.94 199 CYS A CA 1
ATOM 1547 C C . CYS A 1 199 ? 1.566 -2.510 -13.472 1.00 80.94 199 CYS A C 1
ATOM 1549 O O . CYS A 1 199 ? 0.645 -2.302 -14.262 1.00 80.94 199 CYS A O 1
ATOM 1551 N N . ASP A 1 200 ? 1.388 -2.578 -12.152 1.00 81.56 200 ASP A N 1
ATOM 1552 C CA . ASP A 1 200 ? 0.085 -2.434 -11.492 1.00 81.56 200 ASP A CA 1
ATOM 1553 C C . ASP A 1 200 ? -0.380 -0.968 -11.395 1.00 81.56 200 ASP A C 1
ATOM 1555 O O . ASP A 1 200 ? -1.492 -0.708 -10.939 1.00 81.56 200 ASP A O 1
ATOM 1559 N N . LEU A 1 201 ? 0.439 0.019 -11.778 1.00 82.38 201 LEU A N 1
ATOM 1560 C CA . LEU A 1 201 ? 0.074 1.438 -11.700 1.00 82.38 201 LEU A CA 1
ATOM 1561 C C . LEU A 1 201 ? -0.869 1.863 -12.845 1.00 82.38 201 LEU A C 1
ATOM 1563 O O . LEU A 1 201 ? -0.973 1.192 -13.869 1.00 82.38 201 LEU A O 1
ATOM 1567 N N . PRO A 1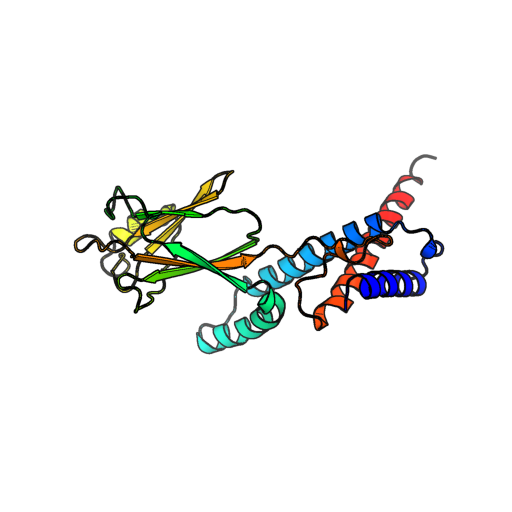 202 ? -1.598 2.985 -12.701 1.00 81.88 202 PRO A N 1
ATOM 1568 C CA . PRO A 1 202 ? -2.450 3.495 -13.767 1.00 81.88 202 PRO A CA 1
ATOM 1569 C C . PRO A 1 202 ? -1.686 3.825 -15.068 1.00 81.88 202 PRO A C 1
ATOM 1571 O O . PRO A 1 202 ? -0.625 4.453 -15.007 1.00 81.88 202 PRO A O 1
ATOM 1574 N N . PRO A 1 203 ? -2.269 3.558 -16.259 1.00 81.62 203 PRO A N 1
ATOM 1575 C CA . PRO A 1 203 ? -1.596 3.732 -17.552 1.00 81.62 203 PRO A CA 1
ATOM 1576 C C . PRO A 1 203 ? -1.020 5.125 -17.824 1.00 81.62 203 PRO A C 1
ATOM 1578 O O . PRO A 1 203 ? -0.034 5.248 -18.546 1.00 81.62 203 PRO A O 1
ATOM 1581 N N . TYR A 1 204 ? -1.620 6.175 -17.260 1.00 81.19 204 TYR A N 1
ATOM 1582 C CA . TYR A 1 204 ? -1.162 7.551 -17.455 1.00 81.19 204 TYR A CA 1
ATOM 1583 C C . TYR A 1 204 ? 0.184 7.840 -16.768 1.00 81.19 204 TYR A C 1
ATOM 1585 O O . TYR A 1 204 ? 0.879 8.763 -17.178 1.00 81.19 204 TYR A O 1
ATOM 1593 N N . LEU A 1 205 ? 0.575 7.043 -15.765 1.00 82.25 205 LEU A N 1
ATOM 1594 C CA . LEU A 1 205 ? 1.873 7.160 -15.092 1.00 82.25 205 LEU A CA 1
ATOM 1595 C C . LEU A 1 205 ? 2.989 6.410 -15.826 1.00 82.25 205 LEU A C 1
ATOM 1597 O O . LEU A 1 205 ? 4.161 6.664 -15.557 1.00 82.25 205 LEU A O 1
ATOM 1601 N N . HIS A 1 206 ? 2.659 5.504 -16.753 1.00 85.38 206 HIS A N 1
ATOM 1602 C CA . HIS A 1 206 ? 3.652 4.616 -17.366 1.00 85.38 206 HIS A CA 1
ATOM 1603 C C . HIS A 1 206 ? 4.727 5.405 -18.121 1.00 85.38 206 HIS A C 1
ATOM 1605 O O . HIS A 1 206 ? 5.902 5.079 -18.005 1.00 85.38 206 HIS A O 1
ATOM 1611 N N . MET A 1 207 ? 4.357 6.482 -18.825 1.00 85.31 207 MET A N 1
ATOM 1612 C CA . MET A 1 207 ? 5.331 7.319 -19.536 1.00 85.31 207 MET A CA 1
ATOM 1613 C C . MET A 1 207 ? 6.318 7.993 -18.572 1.00 85.31 207 MET A C 1
ATOM 1615 O O . MET A 1 207 ? 7.525 7.954 -18.794 1.00 85.31 207 MET A O 1
ATOM 1619 N N . GLU A 1 208 ? 5.821 8.573 -17.476 1.00 84.25 208 GLU A N 1
ATOM 1620 C CA . GLU A 1 208 ? 6.674 9.217 -16.469 1.00 84.25 208 GLU A CA 1
ATOM 1621 C C . GLU A 1 208 ? 7.619 8.211 -15.800 1.00 84.25 208 GLU A C 1
ATOM 1623 O O . GLU A 1 208 ? 8.787 8.520 -15.565 1.00 84.25 208 GLU A O 1
ATOM 1628 N N . ILE A 1 209 ? 7.130 6.995 -15.535 1.00 85.94 209 ILE A N 1
ATOM 1629 C CA . ILE A 1 209 ? 7.922 5.894 -14.975 1.00 85.94 209 ILE A CA 1
ATOM 1630 C C . ILE A 1 209 ? 9.045 5.498 -15.937 1.00 85.94 209 ILE A C 1
ATOM 1632 O O . ILE A 1 209 ? 10.195 5.403 -15.514 1.00 85.94 209 ILE A O 1
ATOM 1636 N N . VAL A 1 210 ? 8.743 5.312 -17.227 1.00 86.38 210 VAL A N 1
ATOM 1637 C CA . VAL A 1 210 ? 9.755 4.949 -18.231 1.00 86.38 210 VAL A CA 1
ATOM 1638 C C . VAL A 1 210 ? 10.794 6.062 -18.373 1.00 86.38 210 VAL A C 1
ATOM 1640 O O . VAL A 1 210 ? 11.991 5.785 -18.347 1.00 86.38 210 VAL A O 1
ATOM 1643 N N . MET A 1 211 ? 10.371 7.328 -18.449 1.00 86.50 211 MET A N 1
ATOM 1644 C CA . MET A 1 211 ? 11.301 8.463 -18.493 1.00 86.50 211 MET A CA 1
ATOM 1645 C C . MET A 1 211 ? 12.225 8.490 -17.271 1.00 86.50 211 MET A C 1
ATOM 1647 O O . MET A 1 211 ? 13.429 8.717 -17.411 1.00 86.50 211 MET A O 1
ATOM 1651 N N . ARG A 1 212 ? 11.684 8.230 -16.075 1.00 86.44 212 ARG A N 1
ATOM 1652 C CA . ARG A 1 212 ? 12.475 8.169 -14.843 1.00 86.44 212 ARG A CA 1
ATOM 1653 C C . ARG A 1 212 ? 13.450 6.993 -14.850 1.00 86.44 212 ARG A C 1
ATOM 1655 O O . ARG A 1 212 ? 14.605 7.177 -14.479 1.00 86.44 212 ARG A O 1
ATOM 1662 N N . ALA A 1 213 ? 13.027 5.825 -15.325 1.00 85.75 213 ALA A N 1
ATOM 1663 C CA . ALA A 1 213 ? 13.894 4.659 -15.461 1.00 85.75 213 ALA A CA 1
ATOM 1664 C C . ALA A 1 213 ? 15.083 4.939 -16.398 1.00 85.75 213 ALA A C 1
ATOM 1666 O O . ALA A 1 213 ? 16.217 4.605 -16.059 1.00 85.75 213 ALA A O 1
ATOM 1667 N N . VAL A 1 214 ? 14.856 5.615 -17.533 1.00 84.88 214 VAL A N 1
ATOM 1668 C CA . VAL A 1 214 ? 15.937 6.013 -18.456 1.00 84.88 214 VAL A CA 1
ATOM 1669 C C . VAL A 1 214 ? 16.924 6.962 -17.771 1.00 84.88 214 VAL A C 1
ATOM 1671 O O . VAL A 1 214 ? 18.133 6.814 -17.935 1.00 84.88 214 VAL A O 1
ATOM 1674 N N . GLN A 1 215 ? 16.440 7.907 -16.958 1.00 84.88 215 GLN A N 1
ATOM 1675 C CA . GLN A 1 215 ? 17.309 8.800 -16.182 1.00 84.88 215 GLN A CA 1
ATOM 1676 C C . GLN A 1 215 ? 18.152 8.049 -15.147 1.00 84.88 215 GLN A C 1
ATOM 1678 O O . GLN A 1 215 ? 19.333 8.356 -15.000 1.00 84.88 215 GLN A O 1
ATOM 1683 N N . ILE A 1 216 ? 17.563 7.078 -14.442 1.00 85.62 216 ILE A N 1
ATOM 1684 C CA . ILE A 1 216 ? 18.280 6.232 -13.477 1.00 85.62 216 ILE A CA 1
ATOM 1685 C C . ILE A 1 216 ? 19.403 5.471 -14.191 1.00 85.62 216 ILE A C 1
ATOM 1687 O O . ILE A 1 216 ? 20.542 5.485 -13.728 1.00 85.62 216 ILE A O 1
ATOM 1691 N N . TYR A 1 217 ? 19.105 4.896 -15.355 1.00 83.31 217 TYR A N 1
ATOM 1692 C CA . TYR A 1 217 ? 20.078 4.158 -16.156 1.00 83.31 217 TYR A CA 1
ATOM 1693 C C . TYR A 1 217 ? 21.196 5.055 -16.728 1.00 83.31 217 TYR A C 1
ATOM 1695 O O . TYR A 1 217 ? 22.379 4.712 -16.703 1.00 83.31 217 TYR A O 1
ATOM 1703 N N . LEU A 1 218 ? 20.855 6.259 -17.198 1.00 81.38 218 LEU A N 1
ATOM 1704 C CA . LEU A 1 218 ? 21.846 7.253 -17.624 1.00 81.38 218 LEU A CA 1
ATOM 1705 C C . LEU A 1 218 ? 22.753 7.680 -16.466 1.00 81.38 218 LEU A C 1
ATOM 1707 O O . LEU A 1 218 ? 23.964 7.807 -16.646 1.00 81.38 218 LEU A O 1
ATOM 1711 N N . ALA A 1 219 ? 22.184 7.881 -15.276 1.00 80.88 219 ALA A N 1
ATOM 1712 C CA . ALA A 1 219 ? 22.944 8.230 -14.085 1.00 80.88 219 ALA A CA 1
ATOM 1713 C C . ALA A 1 219 ? 23.877 7.091 -13.648 1.00 80.88 219 ALA A C 1
ATOM 1715 O O . ALA A 1 219 ? 25.015 7.369 -13.270 1.00 80.88 219 ALA A O 1
ATOM 1716 N N . SER A 1 220 ? 23.452 5.825 -13.744 1.00 77.69 220 SER A N 1
ATOM 1717 C CA . SER A 1 220 ? 24.318 4.685 -13.416 1.00 77.69 220 SER A CA 1
ATOM 1718 C C . SER A 1 220 ? 25.500 4.561 -14.380 1.00 77.69 220 SER A C 1
ATOM 1720 O O . SER A 1 220 ? 26.619 4.314 -13.935 1.00 77.69 220 SER A O 1
ATOM 1722 N N . ILE A 1 221 ? 25.298 4.825 -15.677 1.00 75.00 221 ILE A N 1
ATOM 1723 C CA . ILE A 1 221 ? 26.395 4.865 -16.659 1.00 75.00 221 ILE A CA 1
ATOM 1724 C C . ILE A 1 221 ? 27.308 6.079 -16.416 1.00 75.00 221 ILE A C 1
ATOM 1726 O O . ILE A 1 221 ? 28.529 5.934 -16.340 1.00 75.00 221 ILE A O 1
ATOM 1730 N N . GLY A 1 222 ? 26.743 7.276 -16.238 1.00 61.62 222 GLY A N 1
ATOM 1731 C CA . GLY A 1 222 ? 27.514 8.504 -16.004 1.00 61.62 222 GLY A CA 1
ATOM 1732 C C . GLY A 1 222 ? 28.322 8.494 -14.697 1.00 61.62 222 GLY A C 1
ATOM 1733 O O . GLY A 1 222 ? 29.395 9.096 -14.613 1.00 61.62 222 GLY A O 1
ATOM 1734 N N . ALA A 1 223 ? 27.852 7.769 -13.677 1.00 57.62 223 ALA A N 1
ATOM 1735 C CA . ALA A 1 223 ? 28.599 7.547 -12.442 1.00 57.62 223 ALA A CA 1
ATOM 1736 C C . ALA A 1 223 ? 29.851 6.683 -12.670 1.00 57.62 223 ALA A C 1
ATOM 1738 O O . ALA A 1 223 ? 30.890 6.945 -12.064 1.00 57.62 223 ALA A O 1
ATOM 1739 N N . THR A 1 224 ? 29.789 5.702 -13.579 1.00 52.12 224 THR A N 1
ATOM 1740 C CA . THR A 1 224 ? 30.958 4.875 -13.924 1.00 52.12 224 THR A CA 1
ATOM 1741 C C . THR A 1 224 ? 32.004 5.616 -14.762 1.00 52.12 224 THR A C 1
ATOM 1743 O O . THR A 1 224 ? 33.193 5.353 -14.594 1.00 52.12 224 THR A O 1
ATOM 1746 N N . SER A 1 225 ? 31.619 6.599 -15.586 1.00 48.91 225 SER A N 1
ATOM 1747 C CA . SER A 1 225 ? 32.581 7.377 -16.386 1.00 48.91 225 SER A CA 1
ATOM 1748 C C . SER A 1 225 ? 33.383 8.396 -15.565 1.00 48.91 225 SER A C 1
ATOM 1750 O O . SER A 1 225 ? 34.560 8.605 -15.839 1.00 48.91 225 SER A O 1
ATOM 1752 N N . ASN A 1 226 ? 32.805 8.982 -14.510 1.00 44.78 226 ASN A N 1
ATOM 1753 C CA . ASN A 1 226 ? 33.505 9.973 -13.673 1.00 44.78 226 ASN A CA 1
ATOM 1754 C C . ASN A 1 226 ? 34.477 9.364 -12.641 1.00 44.78 226 ASN A C 1
ATOM 1756 O O . ASN A 1 226 ? 35.215 10.099 -11.983 1.00 44.78 226 ASN A O 1
ATOM 1760 N N . GLY A 1 227 ? 34.483 8.037 -12.477 1.00 40.34 227 GLY A N 1
ATOM 1761 C CA . GLY A 1 227 ? 35.434 7.330 -11.612 1.00 40.34 227 GLY A CA 1
ATOM 1762 C C . GLY A 1 227 ? 36.783 7.029 -12.275 1.00 40.34 227 GLY A C 1
ATOM 1763 O O . GLY A 1 227 ? 37.748 6.753 -11.567 1.00 40.34 227 GLY A O 1
ATOM 1764 N N . ALA A 1 228 ? 36.867 7.097 -13.608 1.00 42.44 228 ALA A N 1
ATOM 1765 C CA . ALA A 1 228 ? 38.059 6.704 -14.363 1.00 42.44 228 ALA A CA 1
ATOM 1766 C C . ALA A 1 228 ? 39.087 7.840 -14.560 1.00 42.44 228 ALA A C 1
ATOM 1768 O O . ALA A 1 228 ? 40.263 7.556 -14.759 1.00 42.44 228 ALA A O 1
ATOM 1769 N N . ASP A 1 229 ? 38.690 9.110 -14.420 1.00 43.81 229 ASP A N 1
ATOM 1770 C CA . ASP A 1 229 ? 39.555 10.275 -14.701 1.00 43.81 229 ASP A CA 1
ATOM 1771 C C . ASP A 1 229 ? 40.303 10.843 -13.472 1.00 43.81 229 ASP A C 1
ATOM 1773 O O . ASP A 1 229 ? 40.855 11.941 -13.519 1.00 43.81 229 ASP A O 1
ATOM 1777 N N . LYS A 1 230 ? 40.355 10.117 -12.344 1.00 42.81 230 LYS A N 1
ATOM 1778 C CA . LYS A 1 230 ? 41.099 10.539 -11.130 1.00 42.81 230 LYS A CA 1
ATOM 1779 C C . LYS A 1 230 ? 42.330 9.690 -10.796 1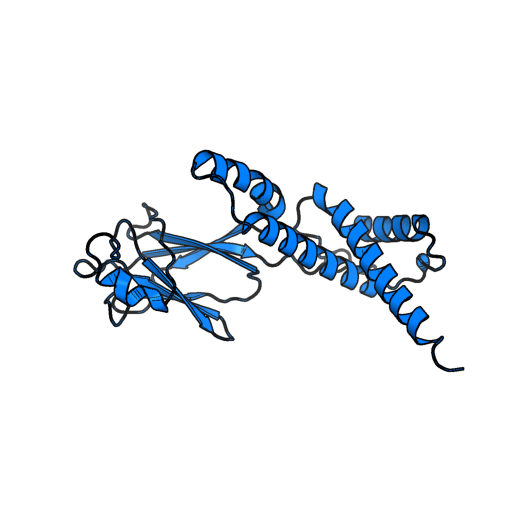.00 42.81 230 LYS A C 1
ATOM 1781 O O . LYS A 1 230 ? 42.750 9.641 -9.641 1.00 42.81 230 LYS A O 1
ATOM 1786 N N . GLN A 1 231 ? 42.941 9.060 -11.794 1.00 41.03 231 GLN A N 1
ATOM 1787 C CA . GLN A 1 231 ? 44.302 8.529 -11.682 1.00 41.03 231 GLN A CA 1
ATOM 1788 C C . GLN A 1 231 ? 45.121 8.925 -12.912 1.00 41.03 231 GLN A C 1
ATOM 1790 O O . GLN A 1 231 ? 45.250 8.168 -13.870 1.00 41.03 231 GLN A O 1
ATOM 1795 N N . SER A 1 232 ? 45.676 10.134 -12.884 1.00 36.22 232 SER A N 1
ATOM 1796 C CA . SER A 1 232 ? 46.844 10.545 -13.671 1.00 36.22 232 SER A CA 1
ATOM 1797 C C . SER A 1 232 ? 47.587 11.634 -12.912 1.00 36.22 232 SER A C 1
ATOM 1799 O O . SER A 1 232 ? 46.899 12.518 -12.350 1.00 36.22 232 SER A O 1
#

Secondary structure (DSSP, 8-state):
--HHHHHHHHHHHHHHTT-S-GGG--HHHHHHHHHHHHHHHHHHHHHHHHS------HHHHHHHTHHHHHHHTTTEEEEEEETTT-BS--SSSS-EEEEE--TTEEEEEEEEEESSSS--EEPEE--TTTHHHHHH-TTTS-BTTB-EEEEEEETTEEEEEEE--SS--PPPSEEEEEEEEPPP--B--SS-GGG-B---S-GGGHHHHHHHHHHHHHHHHHHHHTTSTT--

pLDDT: mean 74.74, std 11.0, range [36.22, 87.19]